Protein 7KUG (pdb70)

Organism: Mycobacterium tuberculosis (strain ATCC 25618 / H37Rv) (NCBI:txid83332)

Radius of gyration: 22.3 Å; Cα contacts (8 Å, |Δi|>4): 405; chains: 4; bounding box: 67×45×54 Å

GO terms:
  GO:0046677 response to antibiotic (P, IMP)
  GO:0070542 response to fatty acid (P, IMP)

Solvent-accessible surface area: 17546 Å² total

Structure (mmCIF, N/CA/C/O backbone):
data_7KUG
#
_entry.id   7KUG
#
_cell.length_a   54.586
_cell.length_b   61.028
_cell.length_c   210.225
_cell.angle_alpha   90.000
_cell.angle_beta   90.000
_cell.angle_gamma   90.000
#
_symmetry.space_group_name_H-M   'C 2 2 21'
#
loop_
_entity.id
_entity.type
_entity.pdbx_description
1 polymer 'Probable transcriptional regulator WhiB7'
2 polymer 'RNA polymerase sigma factor, DNA-directed RNA polymerase subunit beta chimera'
3 non-polymer 'IRON/SULFUR CLUSTER'
4 water water
#
loop_
_atom_site.group_PDB
_atom_site.id
_atom_site.type_symbol
_atom_site.label_atom_id
_atom_site.label_alt_id
_atom_site.label_comp_id
_atom_site.label_asym_id
_atom_site.label_entity_id
_atom_site.label_seq_id
_atom_site.pdbx_PDB_ins_code
_atom_site.Cartn_x
_atom_site.Cartn_y
_atom_site.Ca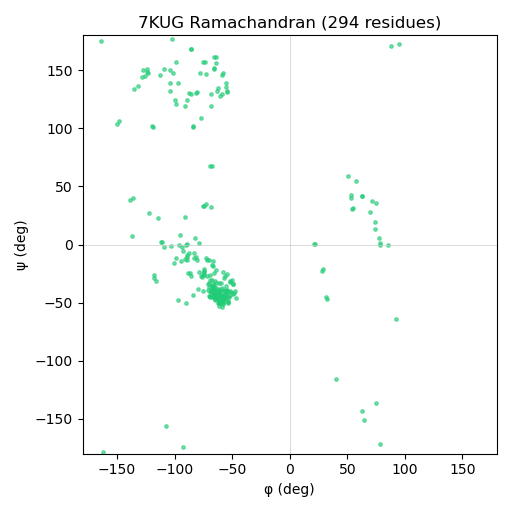rtn_z
_atom_site.occupancy
_atom_site.B_iso_or_equiv
_atom_site.auth_seq_id
_atom_site.auth_comp_id
_atom_site.auth_asym_id
_atom_site.auth_atom_id
_atom_site.pdbx_PDB_model_num
ATOM 1 N N . PRO A 1 16 ? -7.34600 -14.77800 0.70100 1.000 72.56743 16 PRO A N 1
ATOM 2 C CA . PRO A 1 16 ? -7.76800 -16.11500 0.23600 1.000 64.75717 16 PRO A CA 1
ATOM 3 C C . PRO A 1 16 ? -6.59600 -17.05500 -0.08600 1.000 49.26749 16 PRO A C 1
ATOM 4 O O . PRO A 1 16 ? -6.18800 -17.08300 -1.23400 1.000 54.65996 16 PRO A O 1
ATOM 8 N N . VAL A 1 17 ? -6.09300 -17.80200 0.90600 1.000 60.88968 17 VAL A N 1
ATOM 9 C CA . VAL A 1 17 ? -4.81400 -18.56400 0.77900 1.000 42.32928 17 VAL A CA 1
ATOM 10 C C . VAL A 1 17 ? -4.96100 -19.58300 -0.35800 1.000 37.84129 17 VAL A C 1
ATOM 11 O O . VAL A 1 17 ? -5.94900 -20.35500 -0.38800 1.000 37.70272 17 VAL A O 1
ATOM 15 N N . LEU A 1 18 ? -4.01400 -19.56100 -1.29000 1.000 32.90261 18 LEU A N 1
ATOM 16 C CA . LEU A 1 18 ? -3.81100 -20.67200 -2.24700 1.000 26.75862 18 LEU A CA 1
ATOM 17 C C . LEU A 1 18 ? -2.69400 -21.55400 -1.70600 1.000 21.28822 18 LEU A C 1
ATOM 18 O O . LEU A 1 18 ? -1.68300 -21.05600 -1.20800 1.000 22.92736 18 LEU A O 1
ATOM 23 N N . PRO A 1 19 ? -2.83800 -22.89300 -1.80600 1.000 20.94598 19 PRO A N 1
ATOM 24 C CA . PRO A 1 19 ? -1.76500 -23.80000 -1.40800 1.000 20.83735 19 PRO A CA 1
ATOM 25 C C . PRO A 1 19 ? -0.40100 -23.44000 -2.00700 1.000 21.59115 19 PRO A C 1
ATOM 26 O O . PRO A 1 19 ? 0.61000 -23.69500 -1.38700 1.000 20.91758 19 PRO A O 1
ATOM 30 N N . CYS A 1 20 ? -0.36100 -22.90700 -3.23100 1.000 19.98249 20 CYS A N 1
ATOM 31 C CA . CYS A 1 20 ? 0.93700 -22.67900 -3.91700 1.000 19.96581 20 CYS A CA 1
ATOM 32 C C . CYS A 1 20 ? 1.57500 -21.36700 -3.43400 1.000 21.53040 20 CYS A C 1
ATOM 33 O O . CYS A 1 20 ? 2.64300 -21.01000 -3.94800 1.000 21.79770 20 CYS A O 1
ATOM 36 N N . HIS A 1 21 ? 0.96900 -20.71300 -2.43500 1.000 22.19587 21 HIS A N 1
ATOM 37 C CA . HIS A 1 21 ? 1.58600 -19.61100 -1.64600 1.000 23.85900 21 HIS A CA 1
ATOM 38 C C . HIS A 1 21 ? 2.33300 -20.17200 -0.43100 1.000 23.76465 21 HIS A C 1
ATOM 39 O O . HIS A 1 21 ? 2.91600 -19.38500 0.32200 1.000 26.93517 21 HIS A O 1
ATOM 46 N N . VAL A 1 22 ? 2.33500 -21.49200 -0.27000 1.000 23.93280 22 VAL A N 1
ATOM 47 C CA . VAL A 1 22 ? 3.03200 -22.20800 0.83600 1.000 24.92693 22 VAL A CA 1
ATOM 48 C C . VAL A 1 22 ? 4.31700 -22.84900 0.30100 1.000 24.43684 22 VAL A C 1
ATOM 49 O O . VAL A 1 22 ? 4.31200 -23.38400 -0.82000 1.000 26.36143 22 VAL A O 1
ATOM 53 N N . GLY A 1 23 ? 5.39700 -22.77600 1.07700 1.000 29.55273 23 GLY A N 1
ATOM 54 C CA . GLY A 1 23 ? 6.71200 -23.32200 0.70500 1.000 29.26255 23 GLY A CA 1
ATOM 55 C C . GLY A 1 23 ? 7.31600 -22.63000 -0.50900 1.000 28.74167 23 GLY A C 1
ATOM 56 O O . GLY A 1 23 ? 7.05400 -21.44100 -0.73700 1.000 36.73760 23 GLY A O 1
ATOM 57 N N . ASP A 1 24 ? 8.12500 -23.37200 -1.25600 1.000 27.10174 24 ASP A N 1
ATOM 58 C CA . ASP A 1 24 ? 8.98400 -22.87000 -2.35200 1.000 27.65886 24 ASP A CA 1
ATOM 59 C C . ASP A 1 24 ? 8.13400 -22.93200 -3.61700 1.000 23.72422 24 ASP A C 1
ATOM 60 O O . ASP A 1 24 ? 7.60700 -23.99300 -3.94000 1.000 23.19852 24 ASP A O 1
ATOM 65 N N . PRO A 1 25 ? 7.96400 -21.81400 -4.35700 1.000 23.58244 25 PRO A N 1
ATOM 66 C CA . PRO A 1 25 ? 7.28000 -21.84200 -5.64900 1.000 24.14885 25 PRO A CA 1
ATOM 67 C C . PRO A 1 25 ? 7.78600 -22.93500 -6.60300 1.000 21.34574 25 PRO A C 1
ATOM 68 O O . PRO A 1 25 ? 7.01300 -23.48200 -7.37100 1.000 21.09266 25 PRO A O 1
ATOM 72 N N . ASP A 1 26 ? 9.07600 -23.25500 -6.57000 1.000 20.38144 26 ASP A N 1
ATOM 73 C CA . ASP A 1 26 ? 9.65700 -24.24400 -7.50300 1.000 21.91715 26 ASP A CA 1
ATOM 74 C C . ASP A 1 26 ? 9.14500 -25.64800 -7.17900 1.000 21.33177 26 ASP A C 1
ATOM 75 O O . ASP A 1 26 ? 9.36600 -26.53600 -8.00500 1.000 24.18273 26 ASP A O 1
ATOM 88 N N . TRP A 1 28 ? 6.24000 -26.47100 -7.56900 1.000 18.37619 28 TRP A N 1
ATOM 89 C CA . TRP A 1 28 ? 5.23800 -26.68700 -8.64800 1.000 18.87584 28 TRP A CA 1
ATOM 90 C C . TRP A 1 28 ? 5.94900 -26.91600 -9.98800 1.000 21.82366 28 TRP A C 1
ATOM 91 O O . TRP A 1 28 ? 5.24500 -27.17100 -10.98800 1.000 18.97857 28 TRP A O 1
ATOM 102 N N . PHE A 1 29 ? 7.28900 -26.89800 -9.98700 1.000 21.08304 29 PHE A N 1
ATOM 103 C CA . PHE A 1 29 ? 8.14800 -27.10200 -11.18300 1.000 22.35804 29 PHE A CA 1
ATOM 104 C C . PHE A 1 29 ? 9.29400 -28.04000 -10.80500 1.000 23.38525 29 PHE A C 1
ATOM 105 O O . PHE A 1 29 ? 10.45900 -27.82700 -11.19100 1.000 25.07730 29 PHE A O 1
ATOM 113 N N . ALA A 1 30 ? 8.95900 -29.04900 -10.00400 1.000 22.73311 30 ALA A N 1
ATOM 114 C CA . ALA A 1 30 ? 9.91300 -29.99700 -9.39000 1.000 23.12758 30 ALA A CA 1
ATOM 115 C C . ALA A 1 30 ? 10.59400 -30.84400 -10.46900 1.000 29.53076 30 ALA A C 1
ATOM 116 O O . ALA A 1 30 ? 9.97400 -31.10700 -11.52600 1.000 29.22101 30 ALA A O 1
ATOM 118 N N . ASP A 1 31 ? 11.82600 -31.27800 -10.18500 1.000 30.34436 31 ASP A N 1
ATOM 119 C CA . ASP A 1 31 ? 12.70800 -31.97200 -11.16000 1.000 36.44022 31 ASP A CA 1
ATOM 120 C C . ASP A 1 31 ? 12.54500 -33.49300 -11.03200 1.000 39.76585 31 ASP A C 1
ATOM 121 O O . ASP A 1 31 ? 13.16800 -34.20400 -11.83100 1.000 44.27447 31 ASP A O 1
ATOM 126 N N . THR A 1 32 ? 11.72600 -33.98800 -10.09700 1.000 40.84146 32 THR A N 1
ATOM 127 C CA . THR A 1 32 ? 11.44700 -35.44500 -9.95700 1.000 38.33733 32 THR A CA 1
ATOM 128 C C . THR A 1 32 ? 9.94500 -35.71000 -9.95400 1.000 40.19347 32 THR A C 1
ATOM 129 O O . THR A 1 32 ? 9.15100 -34.86500 -9.54900 1.000 32.19043 32 THR A O 1
ATOM 133 N N . PRO A 1 33 ? 9.53200 -36.89600 -10.44800 1.000 38.99054 33 PRO A N 1
ATOM 134 C CA . PRO A 1 33 ? 8.16100 -37.38300 -10.30100 1.000 35.28852 33 PRO A CA 1
ATOM 135 C C . PRO A 1 33 ? 7.58100 -37.24900 -8.88500 1.000 32.92486 33 PRO A C 1
ATOM 136 O O . PRO A 1 33 ? 6.44700 -36.79900 -8.76600 1.000 29.36631 33 PRO A O 1
ATOM 140 N N . ALA A 1 34 ? 8.34500 -37.62600 -7.85700 1.000 32.85655 34 ALA A N 1
ATOM 141 C CA . ALA A 1 34 ? 7.90800 -37.58200 -6.44000 1.000 31.88899 34 ALA A CA 1
ATOM 142 C C . ALA A 1 34 ? 7.62400 -36.13100 -6.03000 1.000 28.01102 34 ALA A C 1
ATOM 143 O O . ALA A 1 34 ? 6.59900 -35.88700 -5.36200 1.000 27.01381 34 ALA A O 1
ATOM 145 N N . GLY A 1 35 ? 8.49400 -35.19800 -6.43300 1.000 27.07781 35 GLY A N 1
ATOM 146 C CA . GLY A 1 35 ? 8.29900 -33.76000 -6.19400 1.000 27.07615 35 GLY A CA 1
ATOM 147 C C . GLY A 1 35 ? 7.02200 -33.26800 -6.85400 1.000 24.12020 35 GLY A C 1
ATOM 148 O O . GLY A 1 35 ? 6.29500 -32.47100 -6.23300 1.000 26.14981 35 GLY A O 1
ATOM 149 N N . LEU A 1 36 ? 6.75900 -33.69000 -8.09300 1.000 24.56829 36 LEU A N 1
ATOM 150 C CA . LEU A 1 36 ? 5.54300 -33.24100 -8.82400 1.000 23.81715 36 LEU A CA 1
ATOM 151 C C . LEU A 1 36 ? 4.29800 -33.80800 -8.12900 1.000 22.29291 36 LEU A C 1
ATOM 152 O O . LEU A 1 36 ? 3.28200 -33.09400 -8.08100 1.000 20.42485 36 LEU A O 1
ATOM 157 N N . GLU A 1 37 ? 4.38700 -35.01100 -7.55700 1.000 21.82588 37 GLU A N 1
ATOM 158 C CA A GLU A 1 37 ? 3.26400 -35.67200 -6.84100 0.510 24.09766 37 GLU A CA 1
ATOM 159 C CA B GLU A 1 37 ? 3.24500 -35.65700 -6.85800 0.490 24.18265 37 GLU A CA 1
ATOM 160 C C . GLU A 1 37 ? 2.90000 -34.85400 -5.59700 1.000 22.66738 37 GLU A C 1
ATOM 161 O O . GLU A 1 37 ? 1.70600 -34.69500 -5.32000 1.000 21.49550 37 GLU A O 1
ATOM 172 N N . VAL A 1 38 ? 3.90700 -34.36100 -4.88200 1.000 22.44796 38 VAL A N 1
ATOM 173 C CA . VAL A 1 38 ? 3.69000 -33.45800 -3.71400 1.000 23.02544 38 VAL A CA 1
ATOM 174 C C . VAL A 1 38 ? 2.89700 -32.22500 -4.18000 1.000 20.24087 38 VAL A C 1
ATOM 175 O O . VAL A 1 38 ? 1.86300 -31.90900 -3.56700 1.000 20.55316 38 VAL A O 1
ATOM 179 N N . ALA A 1 39 ? 3.33200 -31.54900 -5.24500 1.000 21.19099 39 ALA A N 1
ATOM 180 C CA . ALA A 1 39 ? 2.66600 -30.32500 -5.74100 1.000 20.04953 39 ALA A CA 1
ATOM 181 C C . ALA A 1 39 ? 1.22300 -30.65500 -6.13900 1.000 17.34023 39 ALA A C 1
ATOM 182 O O . ALA A 1 39 ? 0.31000 -29.88400 -5.78700 1.000 19.24165 39 ALA A O 1
ATOM 184 N N . LYS A 1 40 ? 1.01600 -31.76100 -6.85600 1.000 19.03574 40 LYS A N 1
ATOM 185 C CA . LYS A 1 40 ? -0.34600 -32.19800 -7.25500 1.000 19.71057 40 LYS A CA 1
ATOM 186 C C . LYS A 1 40 ? -1.22300 -32.32900 -6.00300 1.000 19.64469 40 LYS A C 1
ATOM 187 O O . LYS A 1 40 ? -2.41600 -31.96400 -6.06200 1.000 18.49608 40 LYS A O 1
ATOM 193 N N . THR A 1 41 ? -0.66900 -32.83700 -4.90600 1.000 18.98899 41 THR A N 1
ATOM 194 C CA . THR A 1 41 ? -1.45600 -33.10100 -3.68200 1.000 19.08559 41 THR A CA 1
ATOM 195 C C . THR A 1 41 ? -1.79600 -31.76500 -3.01900 1.000 20.11776 41 THR A C 1
ATOM 196 O O . THR A 1 41 ? -2.93600 -31.59300 -2.53200 1.000 19.01722 41 THR A O 1
ATOM 208 N N . CYS A 1 43 ? -2.44000 -28.96700 -4.44200 1.000 19.52692 43 CYS A N 1
ATOM 209 C CA . CYS A 1 43 ? -3.49200 -28.27700 -5.22300 1.000 17.44103 43 CYS A CA 1
ATOM 210 C C . CYS A 1 43 ? -4.88500 -28.80500 -4.85800 1.000 17.61266 43 CYS A C 1
ATOM 211 O O . CYS A 1 43 ? -5.86100 -28.11600 -5.12500 1.000 17.99699 43 CYS A O 1
ATOM 214 N N . VAL A 1 44 ? -5.00400 -30.00100 -4.29200 1.000 18.99372 44 VAL A N 1
ATOM 215 C CA . VAL A 1 44 ? -6.33000 -30.68900 -4.22900 1.000 19.83190 44 VAL A CA 1
ATOM 216 C C . VAL A 1 44 ? -7.35700 -29.81400 -3.50000 1.000 20.47300 44 VAL A C 1
ATOM 217 O O . VAL A 1 44 ? -8.51700 -29.80800 -3.94000 1.000 23.23091 44 VAL A O 1
ATOM 221 N N . SER A 1 45 ? -6.96800 -29.12100 -2.42800 1.000 19.34612 45 SER A N 1
ATOM 222 C CA . SER A 1 45 ? -7.87900 -28.32000 -1.56800 1.000 21.64420 45 SER A CA 1
ATOM 223 C C . SER A 1 45 ? -7.99400 -26.87800 -2.07000 1.000 23.51767 45 SER A C 1
ATOM 224 O O . SER A 1 45 ? -8.69500 -26.08100 -1.42100 1.000 23.65837 45 SER A O 1
ATOM 227 N N . CYS A 1 46 ? -7.29900 -26.52300 -3.15000 1.000 21.18173 46 CYS A N 1
ATOM 228 C CA . CYS A 1 46 ? -7.31200 -25.13300 -3.67000 1.000 20.62738 46 CYS A CA 1
ATOM 229 C C . CYS A 1 46 ? -8.72900 -24.70000 -4.03200 1.000 21.85935 46 CYS A C 1
ATOM 230 O O . CYS A 1 46 ? -9.43200 -25.37900 -4.77100 1.000 20.52976 46 CYS A O 1
ATOM 233 N N . PRO A 1 47 ? -9.19000 -23.52800 -3.54300 1.000 23.85267 47 PRO A N 1
ATOM 234 C CA . PRO A 1 47 ? -10.54900 -23.07500 -3.84500 1.000 25.39544 47 PRO A CA 1
ATOM 235 C C . PRO A 1 47 ? -10.79300 -22.71900 -5.32400 1.000 28.96566 47 PRO A C 1
ATOM 236 O O . PRO A 1 47 ? -11.95200 -22.68900 -5.74200 1.000 27.12819 47 PRO A O 1
ATOM 240 N N . ILE A 1 48 ? -9.73200 -22.48100 -6.09800 1.000 24.21585 48 ILE A N 1
ATOM 241 C CA . ILE A 1 48 ? -9.83000 -22.15300 -7.55700 1.000 23.85195 48 ILE A CA 1
ATOM 242 C C . ILE A 1 48 ? -9.19200 -23.25900 -8.41400 1.000 23.58582 48 ILE A C 1
ATOM 243 O O . ILE A 1 48 ? -8.84300 -22.98600 -9.58400 1.000 21.85849 48 ILE A O 1
ATOM 248 N N . ARG A 1 49 ? -9.07100 -24.48300 -7.89700 1.000 23.74570 49 ARG A N 1
ATOM 249 C CA . ARG A 1 49 ? -8.32200 -25.57000 -8.58000 1.000 20.56823 49 ARG A CA 1
ATOM 250 C C . ARG A 1 49 ? -8.82900 -25.75600 -10.01900 1.000 21.61894 49 ARG A C 1
ATOM 251 O O . ARG A 1 49 ? -8.03200 -25.78400 -10.94800 1.000 21.00196 49 ARG A O 1
ATOM 259 N N . ARG A 1 50 ? -10.14200 -25.88800 -10.22500 1.000 21.93565 50 ARG A N 1
ATOM 260 C CA . ARG A 1 50 ? -10.66700 -26.20000 -11.57800 1.000 23.64574 50 ARG A CA 1
ATOM 261 C C . ARG A 1 50 ? -10.48200 -25.00100 -12.51100 1.000 23.18074 50 ARG A C 1
ATOM 262 O O . ARG A 1 50 ? -10.27600 -25.23600 -13.71100 1.000 25.36154 50 ARG A O 1
ATOM 270 N N . GLN A 1 51 ? -10.57300 -23.78500 -11.97100 1.000 24.35402 51 GLN A N 1
ATOM 271 C CA A GLN A 1 51 ? -10.35200 -22.53100 -12.73900 0.600 25.59362 51 GLN A CA 1
ATOM 272 C CA B GLN A 1 51 ? -10.33800 -22.50700 -12.70600 0.400 24.91622 51 GLN A CA 1
ATOM 273 C C . GLN A 1 51 ? -8.87300 -22.45100 -13.15100 1.000 25.65557 51 GLN A C 1
ATOM 274 O O . GLN A 1 51 ? -8.61100 -22.11200 -14.32000 1.000 23.83979 51 GLN A O 1
ATOM 285 N N . CYS A 1 52 ? -7.95300 -22.78800 -12.24300 1.000 25.12815 52 CYS A N 1
ATOM 286 C CA . CYS A 1 52 ? -6.48500 -22.77900 -12.49800 1.000 20.38369 52 CYS A CA 1
ATOM 287 C C . CYS A 1 52 ? -6.19300 -23.78700 -13.62100 1.000 21.94439 52 CYS A C 1
ATOM 288 O O . CYS A 1 52 ? -5.45100 -23.46500 -14.57100 1.000 20.57040 52 CYS A O 1
ATOM 291 N N . LEU A 1 53 ? -6.79200 -24.97700 -13.53800 1.000 20.35640 53 LEU A N 1
ATOM 292 C CA . LEU A 1 53 ? -6.59700 -26.04300 -14.54000 1.000 19.63729 53 LEU A CA 1
ATOM 293 C C . LEU A 1 53 ? -7.09500 -25.53600 -15.89800 1.000 20.41786 53 LEU A C 1
ATOM 294 O O . LEU A 1 53 ? -6.39800 -25.71600 -16.88200 1.000 21.49399 53 LEU A O 1
ATOM 299 N N . ALA A 1 54 ? -8.29300 -24.95200 -15.93500 1.000 22.50122 54 ALA A N 1
ATOM 300 C CA . ALA A 1 54 ? -8.92500 -24.50500 -17.19600 1.000 24.83072 54 ALA A CA 1
ATOM 301 C C . ALA A 1 54 ? -8.01300 -23.46300 -17.84800 1.000 23.46194 54 ALA A C 1
ATOM 302 O O . ALA A 1 54 ? -7.77700 -23.54900 -19.08000 1.000 23.62590 54 ALA A O 1
ATOM 304 N N . ALA A 1 55 ? -7.52400 -22.50700 -17.05900 1.000 23.63235 55 ALA A N 1
ATOM 305 C CA . ALA A 1 55 ? -6.73500 -21.35400 -17.55200 1.000 23.66803 55 ALA A CA 1
ATOM 306 C C . ALA A 1 55 ? -5.38400 -21.85600 -18.05700 1.000 23.31869 55 ALA A C 1
ATOM 307 O O . ALA A 1 55 ? -4.92400 -21.39200 -19.11400 1.000 23.70160 55 ALA A O 1
ATOM 309 N N . ALA A 1 56 ? -4.76800 -22.81900 -17.36400 1.000 21.79182 56 ALA A N 1
ATOM 310 C CA . ALA A 1 56 ? -3.44900 -23.35200 -17.77300 1.000 20.81848 56 ALA A CA 1
ATOM 311 C C . ALA A 1 56 ? -3.59500 -24.11900 -19.09500 1.000 22.85067 56 ALA A C 1
ATOM 312 O O . ALA A 1 56 ? -2.69300 -24.05200 -19.93900 1.000 21.46614 56 ALA A O 1
ATOM 314 N N . LEU A 1 57 ? -4.72000 -24.81000 -19.28200 1.000 20.68155 57 LEU A N 1
ATOM 315 C CA . LEU A 1 57 ? -5.00900 -25.52200 -20.55500 1.000 21.67235 57 LEU A CA 1
ATOM 316 C C . LEU A 1 57 ? -5.18300 -24.49500 -21.67700 1.000 21.25956 57 LEU A C 1
ATOM 317 O O . LEU A 1 57 ? -4.68800 -24.74600 -22.77800 1.000 23.69455 57 LEU A O 1
ATOM 322 N N . GLN A 1 58 ? -5.89900 -23.40300 -21.40600 1.000 21.92873 58 GLN A N 1
ATOM 323 C CA . GLN A 1 58 ? -6.18700 -22.33500 -22.40200 1.000 24.59557 58 GLN A CA 1
ATOM 324 C C . GLN A 1 58 ? -4.85500 -21.71800 -22.83400 1.000 28.86493 58 GLN A C 1
ATOM 325 O O . GLN A 1 58 ? -4.64900 -21.50900 -24.03900 1.000 28.23451 58 GLN A O 1
ATOM 331 N N . ARG A 1 59 ? -3.95300 -21.48600 -21.88500 1.000 26.25232 59 ARG A N 1
ATOM 332 C CA . ARG A 1 59 ? -2.63500 -20.85600 -22.16500 1.000 24.94104 59 ARG A CA 1
ATOM 333 C C . ARG A 1 59 ? -1.65300 -21.89200 -22.72300 1.000 25.45837 59 ARG A C 1
ATOM 334 O O . ARG A 1 59 ? -0.57700 -21.48000 -23.19300 1.000 28.48617 59 ARG A O 1
ATOM 342 N N . ALA A 1 60 ? -1.97300 -23.18600 -22.63700 1.000 23.34366 60 ALA A N 1
ATOM 343 C CA . ALA A 1 60 ? -1.08600 -24.29100 -23.06400 1.000 23.30327 60 ALA A CA 1
ATOM 344 C C . ALA A 1 60 ? 0.24700 -24.20700 -22.30500 1.000 26.74174 60 ALA A C 1
ATOM 345 O O . ALA A 1 60 ? 1.30800 -24.17600 -22.93200 1.000 22.97433 60 ALA A O 1
ATOM 347 N N . GLU A 1 61 ? 0.19500 -24.18600 -20.97100 1.000 24.77261 61 GLU A N 1
ATOM 348 C CA . GLU A 1 61 ? 1.41100 -24.11500 -20.12400 1.000 21.65939 61 GLU A CA 1
ATOM 349 C C . GLU A 1 61 ? 2.33900 -25.25700 -20.50300 1.000 21.16693 61 GLU A C 1
ATOM 350 O O . GLU A 1 61 ? 1.93100 -26.40800 -20.65200 1.000 21.30688 61 GLU A O 1
ATOM 356 N N . PRO A 1 62 ? 3.63100 -24.95700 -20.72300 1.000 20.75046 62 PRO A N 1
ATOM 357 C CA . PRO A 1 62 ? 4.57000 -25.96600 -21.20900 1.000 22.16553 62 PRO A CA 1
ATOM 358 C C . PRO A 1 62 ? 5.01100 -27.00900 -20.18100 1.000 19.84650 62 PRO A C 1
ATOM 359 O O . PRO A 1 62 ? 5.48400 -28.05300 -20.56200 1.000 21.76691 62 PRO A O 1
ATOM 363 N N . TRP A 1 63 ? 4.91700 -26.65900 -18.89800 1.000 20.07124 63 TRP A N 1
ATOM 364 C CA . TRP A 1 63 ? 5.37200 -27.52400 -17.78600 1.000 19.23137 63 TRP A CA 1
ATOM 365 C C . TRP A 1 63 ? 4.77200 -27.02000 -16.48300 1.000 17.06801 63 TRP A C 1
ATOM 366 O O . TRP A 1 63 ? 4.08400 -25.99800 -16.50900 1.000 18.94257 63 TRP A O 1
ATOM 377 N N . GLY A 1 64 ? 5.02700 -27.76900 -15.41400 1.000 18.37237 64 GLY A N 1
ATOM 378 C CA . GLY A 1 64 ? 4.65400 -27.39700 -14.04500 1.000 17.00593 64 GLY A CA 1
ATOM 379 C C . GLY A 1 64 ? 3.32500 -28.02200 -13.65600 1.000 19.05267 64 GLY A C 1
ATOM 380 O O . GLY A 1 64 ? 2.62300 -28.62900 -14.52000 1.000 20.18784 64 GLY A O 1
ATOM 381 N N . VAL A 1 65 ? 2.98100 -27.87300 -12.38500 1.000 17.72774 65 VAL A N 1
ATOM 382 C CA . VAL A 1 65 ? 1.69600 -28.37600 -11.83500 1.000 17.33863 65 VAL A CA 1
ATOM 383 C C . VAL A 1 65 ? 0.73300 -27.19900 -11.75200 1.000 16.89284 65 VAL A C 1
ATOM 384 O O . VAL A 1 65 ? 1.03900 -26.18100 -11.12000 1.000 16.32560 65 VAL A O 1
ATOM 388 N N . TRP A 1 66 ? -0.41600 -27.35700 -12.38200 1.000 16.92634 66 TRP A N 1
ATOM 389 C CA . TRP A 1 66 ? -1.47800 -26.34000 -12.42700 1.000 15.37530 66 TRP A CA 1
ATOM 390 C C . TRP A 1 66 ? -2.78100 -27.09400 -12.17100 1.000 18.09695 66 TRP A C 1
ATOM 391 O O . TRP A 1 66 ? -2.96000 -28.13200 -12.81400 1.000 18.96972 66 TRP A O 1
ATOM 402 N N . GLY A 1 67 ? -3.64500 -26.57700 -11.29400 1.000 19.31860 67 GLY A N 1
ATOM 403 C CA . GLY A 1 67 ? -4.95200 -27.19600 -11.02300 1.000 18.89861 67 GLY A CA 1
ATOM 404 C C . GLY A 1 67 ? -4.79700 -28.65700 -10.63400 1.000 18.59661 67 GLY A C 1
ATOM 405 O O . GLY A 1 67 ? -5.68700 -29.45500 -10.96600 1.000 21.30980 67 GLY A O 1
ATOM 406 N N . GLY A 1 68 ? -3.66500 -29.00400 -10.00200 1.000 18.44748 68 GLY A N 1
ATOM 407 C CA . GLY A 1 68 ? -3.38000 -30.35100 -9.47600 1.000 18.54918 68 GLY A CA 1
ATOM 408 C C . GLY A 1 68 ? -3.06600 -31.34600 -10.57000 1.000 18.76913 68 GLY A C 1
ATOM 409 O O . GLY A 1 68 ? -3.14300 -32.55200 -10.30500 1.000 21.48932 68 GLY A O 1
ATOM 410 N N . GLU A 1 69 ? -2.70100 -30.87300 -11.75900 1.000 17.35594 69 GLU A N 1
ATOM 411 C CA . GLU A 1 69 ? -2.25700 -31.75100 -12.87300 1.000 20.29898 69 GLU A CA 1
ATOM 412 C C . GLU A 1 69 ? -0.85200 -31.34700 -13.35900 1.000 18.87925 69 GLU A C 1
ATOM 413 O O . GLU A 1 69 ? -0.52500 -30.14400 -13.37300 1.000 19.15546 69 GLU A O 1
ATOM 419 N N . ILE A 1 70 ? -0.06200 -32.32100 -13.80800 1.000 19.17564 70 ILE A N 1
ATOM 420 C CA . ILE A 1 70 ? 1.25100 -32.06100 -14.45200 1.000 19.72266 70 ILE A CA 1
ATOM 421 C C . ILE A 1 70 ? 1.02000 -31.69500 -15.91400 1.000 20.74110 70 ILE A C 1
ATOM 422 O O . ILE A 1 70 ? 0.35200 -32.46600 -16.62400 1.000 20.91462 70 ILE A O 1
ATOM 427 N N . PHE A 1 71 ? 1.62800 -30.59400 -16.35500 1.000 18.20285 71 PHE A N 1
ATOM 428 C CA . PHE A 1 71 ? 1.57100 -30.14700 -17.76700 1.000 19.17241 71 PHE A CA 1
ATOM 429 C C . PHE A 1 71 ? 2.84800 -30.50500 -18.51400 1.000 21.39264 71 PHE A C 1
ATOM 430 O O . PHE A 1 71 ? 3.95000 -30.52400 -17.94300 1.000 20.71153 71 PHE A O 1
ATOM 438 N N . ASP A 1 72 ? 2.67100 -30.77500 -19.81100 1.000 23.02222 72 ASP A N 1
ATOM 439 C CA . ASP A 1 72 ? 3.76700 -31.05800 -20.76300 1.000 22.63888 72 ASP A CA 1
ATOM 440 C C . ASP A 1 72 ? 3.30800 -30.53400 -22.12800 1.000 22.04098 72 ASP A C 1
ATOM 441 O O . ASP A 1 72 ? 2.39200 -31.12700 -22.70200 1.000 22.53419 72 ASP A O 1
ATOM 446 N N . GLN A 1 73 ? 3.87300 -29.41700 -22.58800 1.000 21.07936 73 GLN A N 1
ATOM 447 C CA . GLN A 1 73 ? 3.52200 -28.76900 -23.87700 1.000 23.66890 73 GLN A CA 1
ATOM 448 C C . GLN A 1 73 ? 2.01300 -28.53000 -23.96800 1.000 26.01357 73 GLN A C 1
ATOM 449 O O . GLN A 1 73 ? 1.44900 -28.77400 -25.04200 1.000 27.73297 73 GLN A O 1
ATOM 455 N N . GLY A 1 74 ? 1.38700 -28.06600 -22.88700 1.000 23.09567 74 GLY A N 1
ATOM 456 C CA . GLY A 1 74 ? -0.05000 -27.73100 -22.84700 1.000 24.25148 74 GLY A CA 1
ATOM 457 C C . GLY A 1 74 ? -0.94000 -28.95600 -22.70800 1.000 26.13362 74 GLY A C 1
ATOM 458 O O . GLY A 1 74 ? -2.16700 -28.76200 -22.66400 1.000 27.07567 74 GLY A O 1
ATOM 459 N N . SER A 1 75 ? -0.36500 -30.16300 -22.63900 1.000 24.15083 75 SER A N 1
ATOM 460 C CA A SER A 1 75 ? -1.11800 -31.41900 -22.38700 0.540 25.45966 75 SER A CA 1
ATOM 461 C CA B SER A 1 75 ? -1.10100 -31.43100 -22.39000 0.460 25.46657 75 SER A CA 1
ATOM 462 C C . SER A 1 75 ? -0.99800 -31.81900 -20.91200 1.000 25.59424 75 SER A C 1
ATOM 463 O O . SER A 1 75 ? -0.01700 -31.41600 -20.27200 1.000 24.71968 75 SER A O 1
ATOM 468 N N . ILE A 1 76 ? -1.95900 -32.60500 -20.42900 1.000 26.21526 76 ILE A N 1
ATOM 469 C CA . ILE A 1 76 ? -1.93900 -33.25000 -19.08200 1.000 25.85987 76 ILE A CA 1
ATOM 470 C C . ILE A 1 76 ? -1.16800 -34.56400 -19.18600 1.000 29.57759 76 ILE A C 1
ATOM 471 O O . ILE A 1 76 ? -1.47100 -35.36600 -20.09900 1.000 34.90100 76 ILE A O 1
ATOM 476 N N . VAL A 1 77 ? -0.19800 -34.77000 -18.29900 1.000 26.43889 77 VAL A N 1
ATOM 477 C CA . VAL A 1 77 ? 0.50600 -36.07200 -18.12400 1.000 27.40374 77 VAL A CA 1
ATOM 478 C C . VAL A 1 77 ? -0.36300 -36.92100 -17.19700 1.000 36.87627 77 VAL A C 1
ATOM 479 O O . VAL A 1 77 ? -0.35000 -36.65100 -15.98200 1.000 34.22782 77 VAL A O 1
ATOM 483 N N . SER A 1 78 ? -1.11500 -37.87200 -17.76300 1.000 36.47216 78 SER A N 1
ATOM 484 C CA . SER A 1 78 ? -2.24500 -38.56800 -17.08900 1.000 40.87117 78 SER A CA 1
ATOM 485 C C . SER A 1 78 ? -1.82800 -39.97700 -16.64600 1.000 46.50088 78 SER A C 1
ATOM 486 O O . SER A 1 78 ? -2.67000 -40.67200 -16.04300 1.000 58.44190 78 SER A O 1
ATOM 489 N N . HIS A 1 79 ? -0.58700 -40.38200 -16.93400 1.000 45.74572 79 HIS A N 1
ATOM 490 C CA . HIS A 1 79 ? -0.09000 -41.77500 -16.76000 1.000 48.76480 79 HIS A CA 1
ATOM 491 C C . HIS A 1 79 ? 1.42200 -41.76900 -16.50400 1.000 48.57086 79 HIS A C 1
ATOM 492 O O . HIS A 1 79 ? 2.19300 -41.21200 -17.28800 1.000 59.29226 79 HIS A O 1
ATOM 499 N N . SER B 2 15 ? 3.85200 4.22200 -7.73800 1.000 50.83626 452 SER B N 1
ATOM 500 C CA . SER B 2 15 ? 2.83100 3.51700 -8.57100 1.000 55.34828 452 SER B CA 1
ATOM 501 C C . SER B 2 15 ? 3.52600 2.71000 -9.67400 1.000 47.41104 452 SER B C 1
ATOM 502 O O . SER B 2 15 ? 3.39800 1.47000 -9.66300 1.000 45.89318 452 SER B O 1
ATOM 505 N N . PHE B 2 16 ? 4.23300 3.38400 -10.58600 1.000 50.41143 453 PHE B N 1
ATOM 506 C CA . PHE B 2 16 ? 5.12400 2.73900 -11.58600 1.000 49.50214 453 PHE B CA 1
ATOM 507 C C . PHE B 2 16 ? 6.41500 2.28300 -10.89600 1.000 45.79190 453 PHE B C 1
ATOM 508 O O . PHE B 2 16 ? 6.89900 1.18100 -11.20900 1.000 39.62903 453 PHE B O 1
ATOM 516 N N . THR B 2 17 ? 6.94900 3.09800 -9.98200 1.000 44.84263 454 THR B N 1
ATOM 517 C CA . THR B 2 17 ? 8.15900 2.76400 -9.18700 1.000 44.52045 454 THR B CA 1
ATOM 518 C C . THR B 2 17 ? 7.85000 1.56500 -8.28700 1.000 41.50084 454 THR B C 1
ATOM 519 O O . THR B 2 17 ? 8.72800 0.69300 -8.15300 1.000 36.19693 454 THR B O 1
ATOM 523 N N . LEU B 2 18 ? 6.64800 1.51000 -7.70400 1.000 39.50195 455 LEU B N 1
ATOM 524 C CA . LEU B 2 18 ? 6.21300 0.35600 -6.87300 1.000 39.57663 455 LEU B CA 1
ATOM 525 C C . LEU B 2 18 ? 6.09100 -0.88800 -7.76800 1.000 34.18512 455 LEU B C 1
ATOM 526 O O . LEU B 2 18 ? 6.50800 -1.96000 -7.31100 1.000 36.66767 455 LEU B O 1
ATOM 531 N N . LEU B 2 19 ? 5.60700 -0.74400 -9.00800 1.000 33.79745 456 LEU B N 1
ATOM 532 C CA . LEU B 2 19 ? 5.54500 -1.87800 -9.97300 1.000 36.02916 456 LEU B CA 1
ATOM 533 C C . LEU B 2 19 ? 6.96300 -2.38900 -10.23600 1.000 34.00833 456 LEU B C 1
ATOM 534 O O . LEU B 2 19 ? 7.17600 -3.61000 -10.17900 1.000 33.71744 456 LEU B O 1
ATOM 539 N N . GLN B 2 20 ? 7.89400 -1.48300 -10.54700 1.000 34.75455 457 GLN B N 1
ATOM 540 C CA . GLN B 2 20 ? 9.30300 -1.84400 -10.85000 1.000 33.04966 457 GLN B CA 1
ATOM 541 C C . GLN B 2 20 ? 9.87300 -2.62800 -9.66700 1.000 31.09886 457 GLN B C 1
ATOM 542 O O . GLN B 2 20 ? 10.49100 -3.66600 -9.89600 1.000 30.20562 457 GLN B O 1
ATOM 548 N N . ASP B 2 21 ? 9.64100 -2.15200 -8.44200 1.000 32.18019 458 ASP B N 1
ATOM 549 C CA . ASP B 2 21 ? 10.15400 -2.77800 -7.19800 1.000 30.35078 458 ASP B CA 1
ATOM 550 C C . ASP B 2 21 ? 9.56400 -4.18500 -7.04600 1.000 30.21898 458 ASP B C 1
ATOM 551 O O . ASP B 2 21 ? 10.32700 -5.10900 -6.72600 1.000 28.31506 458 ASP B O 1
ATOM 556 N N . GLN B 2 22 ? 8.25200 -4.32500 -7.23700 1.000 30.85045 459 GLN B N 1
ATOM 557 C CA . GLN B 2 22 ? 7.53700 -5.61500 -7.06300 1.000 32.42985 459 GLN B CA 1
ATOM 558 C C . GLN B 2 22 ? 8.00800 -6.58700 -8.15000 1.000 27.77430 459 GLN B C 1
ATOM 559 O O . GLN B 2 22 ? 8.26800 -7.74700 -7.81300 1.000 27.04426 459 GLN B O 1
ATOM 565 N N . LEU B 2 23 ? 8.13400 -6.12800 -9.39900 1.000 30.58533 460 LEU B N 1
ATOM 566 C CA . LEU B 2 23 ? 8.65200 -6.96100 -10.52000 1.000 30.33903 460 LEU B CA 1
ATOM 567 C C . LEU B 2 23 ? 10.05700 -7.46700 -10.16900 1.000 27.89271 460 LEU B C 1
ATOM 568 O O . LEU B 2 23 ? 10.33500 -8.66800 -10.36000 1.000 26.59294 460 LEU B O 1
ATOM 573 N N . GLN B 2 24 ? 10.93000 -6.57600 -9.69100 1.000 27.17324 461 GLN B N 1
ATOM 574 C CA . GLN B 2 24 ? 12.30200 -6.94200 -9.27100 1.000 31.90340 461 GLN B CA 1
ATOM 575 C C . GLN B 2 24 ? 12.21100 -8.04000 -8.20500 1.000 28.33003 461 GLN B C 1
ATOM 576 O O . GLN B 2 24 ? 12.96100 -9.01700 -8.29200 1.000 25.24103 461 GLN B O 1
ATOM 582 N N . SER B 2 25 ? 11.32300 -7.88800 -7.22700 1.000 28.75115 462 SER B N 1
ATOM 583 C CA A SER B 2 25 ? 11.22200 -8.86300 -6.11500 0.600 28.47885 462 SER B CA 1
ATOM 584 C CA B SER B 2 25 ? 11.17400 -8.85300 -6.10600 0.400 30.23737 462 SER B CA 1
ATOM 585 C C . SER B 2 25 ? 10.78100 -10.22300 -6.67000 1.000 26.63483 462 SER B C 1
ATOM 586 O O . SER B 2 25 ? 11.35700 -11.23900 -6.23300 1.000 28.43670 462 SER B O 1
ATOM 591 N N . VAL B 2 26 ? 9.83700 -10.23600 -7.61300 1.000 25.73310 463 VAL B N 1
ATOM 592 C CA . VAL B 2 26 ? 9.36300 -11.52000 -8.21300 1.000 24.64005 463 VAL B CA 1
ATOM 593 C C . VAL B 2 26 ? 10.52300 -12.15600 -8.98900 1.000 25.63605 463 VAL B C 1
ATOM 594 O O . VAL B 2 26 ? 10.75400 -13.35700 -8.82300 1.000 25.78975 463 VAL B O 1
ATOM 598 N N . LEU B 2 27 ? 11.26200 -11.37500 -9.78600 1.000 23.55837 464 LEU B N 1
ATOM 599 C CA . LEU B 2 27 ? 12.36600 -11.90500 -10.62100 1.000 26.36640 464 LEU B CA 1
ATOM 600 C C . LEU B 2 27 ? 13.48100 -12.45500 -9.72200 1.000 25.66955 464 LEU B C 1
ATOM 601 O O . LEU B 2 27 ? 14.11300 -13.45100 -10.10800 1.000 26.05539 464 LEU B O 1
ATOM 606 N N . ASP B 2 28 ? 13.67000 -11.87000 -8.53100 1.000 23.03637 465 ASP B N 1
ATOM 607 C CA . ASP B 2 28 ? 14.74300 -12.25200 -7.57700 1.000 31.63262 465 ASP B CA 1
ATOM 608 C C . ASP B 2 28 ? 14.43600 -13.61700 -6.94400 1.000 27.79650 465 ASP B C 1
ATOM 609 O O . ASP B 2 28 ? 15.36100 -14.19300 -6.35900 1.000 30.07256 465 ASP B O 1
ATOM 614 N N . THR B 2 29 ? 13.20500 -14.13600 -7.09000 1.000 26.98824 466 THR B N 1
ATOM 615 C CA . THR B 2 29 ? 12.81100 -15.49400 -6.61800 1.000 25.37899 466 THR B CA 1
ATOM 616 C C . THR B 2 29 ? 13.20700 -16.56100 -7.64600 1.000 25.21172 466 THR B C 1
ATOM 617 O O . THR B 2 29 ? 13.12700 -17.74300 -7.31200 1.000 25.56429 466 THR B O 1
ATOM 621 N N . LEU B 2 30 ? 13.59900 -16.15900 -8.85500 1.000 24.83374 467 LEU B N 1
ATOM 622 C CA . LEU B 2 30 ? 14.11700 -17.07900 -9.90200 1.000 23.76969 467 LEU B CA 1
ATOM 623 C C . LEU B 2 30 ? 15.61500 -17.28200 -9.68600 1.000 23.70706 467 LEU B C 1
ATOM 624 O O . LEU B 2 30 ? 16.21600 -16.48000 -8.94400 1.000 28.07240 467 LEU B O 1
ATOM 629 N N . SER B 2 31 ? 16.20900 -18.25600 -10.37400 1.000 25.40934 468 SER B N 1
ATOM 630 C CA . SER B 2 31 ? 17.68000 -18.44200 -10.44100 1.000 25.47122 468 SER B CA 1
ATOM 631 C C . SER B 2 31 ? 18.28900 -17.24200 -11.17800 1.000 25.98443 468 SER B C 1
ATOM 632 O O . SER B 2 31 ? 17.53800 -16.53300 -11.87900 1.000 25.16425 468 SER B O 1
ATOM 635 N N . GLU B 2 32 ? 19.59400 -17.00300 -11.02300 1.000 27.24552 469 GLU B N 1
ATOM 636 C CA . GLU B 2 32 ? 20.30200 -15.89400 -11.71700 1.000 29.26425 469 GLU B CA 1
ATOM 637 C C . GLU B 2 32 ? 20.09200 -16.03600 -13.22500 1.000 24.79894 469 GLU B C 1
ATOM 638 O O . GLU B 2 32 ? 19.77100 -15.02900 -13.89100 1.000 24.52647 469 GLU B O 1
ATOM 644 N N . ARG B 2 33 ? 20.25600 -17.25500 -13.73500 1.000 26.32163 470 ARG B N 1
ATOM 645 C CA . ARG B 2 33 ? 20.13400 -17.56500 -15.18100 1.000 26.49847 470 ARG B CA 1
ATOM 646 C C . ARG B 2 33 ? 18.68900 -17.31200 -15.63000 1.000 22.25502 470 ARG B C 1
ATOM 647 O O . ARG B 2 33 ? 18.50600 -16.68100 -16.67900 1.000 22.53242 470 ARG B O 1
ATOM 655 N N . GLU B 2 34 ? 17.69900 -17.79800 -14.87100 1.000 24.12820 471 GLU B N 1
ATOM 656 C CA . GLU B 2 34 ? 16.25900 -17.63200 -15.20800 1.000 22.55881 471 GLU B CA 1
ATOM 657 C C . GLU B 2 34 ? 15.92400 -16.14100 -15.29400 1.000 22.02090 471 GLU B C 1
ATOM 658 O O . GLU B 2 34 ? 15.35700 -15.70700 -16.30900 1.000 21.27033 471 GLU B O 1
ATOM 664 N N . ALA B 2 35 ? 16.24300 -15.37200 -14.24800 1.000 21.61596 472 ALA B N 1
ATOM 665 C CA . ALA B 2 35 ? 15.90700 -13.93800 -14.17200 1.000 22.50747 472 ALA B CA 1
ATOM 666 C C . ALA B 2 35 ? 16.69800 -13.19300 -15.25100 1.000 21.59237 472 ALA B C 1
ATOM 667 O O . ALA B 2 35 ? 16.17500 -12.22800 -15.81100 1.000 23.00172 472 ALA B O 1
ATOM 669 N N . GLY B 2 36 ? 17.93100 -13.62800 -15.50300 1.000 23.00393 473 GLY B N 1
ATOM 670 C CA . GLY B 2 36 ? 18.82900 -12.96300 -16.46100 1.000 22.05143 473 GLY B CA 1
ATOM 671 C C . GLY B 2 36 ? 18.27000 -13.05400 -17.86500 1.000 23.67426 473 GLY B C 1
ATOM 672 O O . GLY B 2 36 ? 18.23500 -12.03400 -18.56600 1.000 22.64212 473 GLY B O 1
ATOM 673 N N . VAL B 2 37 ? 17.81300 -14.23500 -18.26800 1.000 22.64459 474 VAL B N 1
ATOM 674 C CA . VAL B 2 37 ? 17.19500 -14.44400 -19.60800 1.000 22.79627 474 VAL B CA 1
ATOM 675 C C . VAL B 2 37 ? 15.95100 -13.55400 -19.74200 1.000 20.19841 474 VAL B C 1
ATOM 676 O O . VAL B 2 37 ? 15.78100 -12.90500 -20.79400 1.000 21.61672 474 VAL B O 1
ATOM 680 N N . VAL B 2 38 ? 15.10500 -13.48500 -18.72100 1.000 21.20104 475 VAL B N 1
ATOM 681 C CA . VAL B 2 38 ? 13.85900 -12.67400 -18.80000 1.000 21.20158 475 VAL B CA 1
ATOM 682 C C . VAL B 2 38 ? 14.22300 -11.18600 -18.86900 1.000 20.83548 475 VAL B C 1
ATOM 683 O O . VAL B 2 38 ? 13.60600 -10.45300 -19.66100 1.000 23.23507 475 VAL B O 1
ATOM 687 N N . ARG B 2 39 ? 15.16800 -10.72900 -18.05100 1.000 22.81930 476 ARG B N 1
ATOM 688 C CA . ARG B 2 39 ? 15.54000 -9.29500 -18.04000 1.000 23.14786 476 ARG B CA 1
ATOM 689 C C . ARG B 2 39 ? 16.10200 -8.92400 -19.41300 1.000 21.93149 476 ARG B C 1
ATOM 690 O O . ARG B 2 39 ? 15.72800 -7.86400 -19.93900 1.000 22.49558 476 ARG B O 1
ATOM 698 N N . LEU B 2 40 ? 16.99500 -9.74300 -19.96700 1.000 21.87173 477 LEU B N 1
ATOM 699 C CA . LEU B 2 40 ? 17.61800 -9.42600 -21.27800 1.000 23.84515 477 LEU B CA 1
ATOM 700 C C . LEU B 2 40 ? 16.55900 -9.46300 -22.38500 1.000 24.42988 477 LEU B C 1
ATOM 701 O O . LEU B 2 40 ? 16.59700 -8.59000 -23.26000 1.000 23.26415 477 LEU B O 1
ATOM 706 N N . ARG B 2 41 ? 15.64300 -10.44000 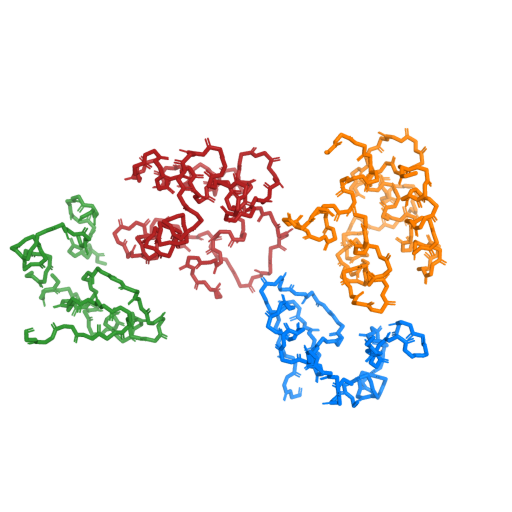-22.36100 1.000 24.00013 478 ARG B N 1
ATOM 707 C CA . ARG B 2 41 ? 14.58000 -10.57700 -23.39600 1.000 22.80460 478 ARG B CA 1
ATOM 708 C C . ARG B 2 41 ? 13.67300 -9.33700 -23.41300 1.000 22.27135 478 ARG B C 1
ATOM 709 O O . ARG B 2 41 ? 13.27500 -8.90200 -24.51700 1.000 25.24486 478 ARG B O 1
ATOM 717 N N . PHE B 2 42 ? 13.35200 -8.76800 -22.25100 1.000 22.14588 479 PHE B N 1
ATOM 718 C CA . PHE B 2 42 ? 12.37100 -7.66100 -22.11700 1.000 24.01269 479 PHE B CA 1
ATOM 719 C C . PHE B 2 42 ? 13.09400 -6.31500 -22.02600 1.000 24.31912 479 PHE B C 1
ATOM 720 O O . PHE B 2 42 ? 12.41800 -5.28800 -22.14200 1.000 27.75882 479 PHE B O 1
ATOM 728 N N . GLY B 2 43 ? 14.41300 -6.31000 -21.83200 1.000 22.98046 480 GLY B N 1
ATOM 729 C CA . GLY B 2 43 ? 15.17100 -5.04200 -21.73400 1.000 24.50300 480 GLY B CA 1
ATOM 730 C C . GLY B 2 43 ? 14.94000 -4.36200 -20.40000 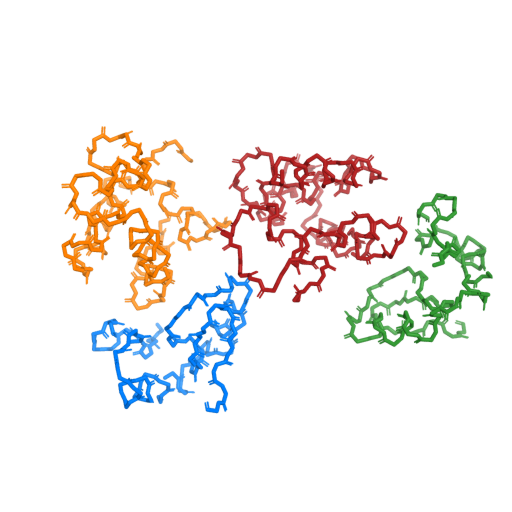1.000 23.54053 480 GLY B C 1
ATOM 731 O O . GLY B 2 43 ? 14.88800 -3.11800 -20.34100 1.000 25.79835 480 GLY B O 1
ATOM 732 N N . LEU B 2 44 ? 14.79800 -5.13500 -19.33100 1.000 23.74917 481 LEU B N 1
ATOM 733 C CA . LEU B 2 44 ? 14.33900 -4.60300 -18.02900 1.000 24.12106 481 LEU B CA 1
ATOM 734 C C . LEU B 2 44 ? 15.39500 -3.69900 -17.38700 1.000 25.46188 481 LEU B C 1
ATOM 735 O O . LEU B 2 44 ? 14.99400 -2.82300 -16.58500 1.000 29.61677 481 LEU B O 1
ATOM 740 N N . THR B 2 45 ? 16.68000 -3.89500 -17.69400 1.000 23.26887 482 THR B N 1
ATOM 741 C CA . THR B 2 45 ? 17.77900 -3.09700 -17.09500 1.000 24.83981 482 THR B CA 1
ATOM 742 C C . THR B 2 45 ? 18.17100 -1.96500 -18.04600 1.000 28.87578 482 THR B C 1
ATOM 743 O O . THR B 2 45 ? 18.28900 -0.81500 -17.58600 1.000 30.89468 482 THR B O 1
ATOM 747 N N . ASP B 2 46 ? 18.36700 -2.27500 -19.32500 1.000 26.51685 483 ASP B N 1
ATOM 748 C CA . ASP B 2 46 ? 19.03700 -1.33500 -20.26500 1.000 26.68412 483 ASP B CA 1
ATOM 749 C C . ASP B 2 46 ? 18.02000 -0.76800 -21.26500 1.000 28.18896 483 ASP B C 1
ATOM 750 O O . ASP B 2 46 ? 18.41900 0.08200 -22.08100 1.000 30.23783 483 ASP B O 1
ATOM 755 N N . GLY B 2 47 ? 16.75400 -1.19500 -21.19400 1.000 27.45558 484 GLY B N 1
ATOM 756 C CA . GLY B 2 47 ? 15.66300 -0.70200 -22.05900 1.000 28.13834 484 GLY B CA 1
ATOM 757 C C . GLY B 2 47 ? 15.68900 -1.30200 -23.46100 1.000 28.27525 484 GLY B C 1
ATOM 758 O O . GLY B 2 47 ? 14.85800 -0.88100 -24.29100 1.000 34.80039 484 GLY B O 1
ATOM 759 N N . GLN B 2 48 ? 16.58300 -2.25800 -23.73200 1.000 25.93773 485 GLN B N 1
ATOM 760 C CA . GLN B 2 48 ? 16.80200 -2.82500 -25.08800 1.000 26.55745 485 GLN B CA 1
ATOM 761 C C . GLN B 2 48 ? 16.50400 -4.32100 -25.07200 1.000 27.38604 485 GLN B C 1
ATOM 762 O O . GLN B 2 48 ? 17.34600 -5.10800 -24.65800 1.000 26.87407 485 GLN B O 1
ATOM 768 N N . PRO B 2 49 ? 15.32700 -4.77000 -25.56100 1.000 27.99675 486 PRO B N 1
ATOM 769 C CA . PRO B 2 49 ? 15.07400 -6.19900 -25.71900 1.000 27.72468 486 PRO B CA 1
ATOM 770 C C . PRO B 2 49 ? 16.15300 -6.87500 -26.57300 1.000 28.84352 486 PRO B C 1
ATOM 771 O O . PRO B 2 49 ? 16.58000 -6.30400 -27.58000 1.000 31.49103 486 PRO B O 1
ATOM 775 N N . ARG B 2 50 ? 16.56500 -8.07600 -26.16000 1.000 24.56488 487 ARG B N 1
ATOM 776 C CA . ARG B 2 50 ? 17.64400 -8.85600 -26.80700 1.000 26.31623 487 ARG B CA 1
ATOM 777 C C . ARG B 2 50 ? 17.03400 -10.10500 -27.43500 1.000 28.50424 487 ARG B C 1
ATOM 778 O O . ARG B 2 50 ? 16.06900 -10.65200 -26.86400 1.000 26.30771 487 ARG B O 1
ATOM 786 N N . THR B 2 51 ? 17.58300 -10.53000 -28.57100 1.000 28.94388 488 THR B N 1
ATOM 787 C CA . THR B 2 51 ? 17.13000 -11.74100 -29.29600 1.000 28.32652 488 THR B CA 1
ATOM 788 C C . THR B 2 51 ? 17.60100 -12.97000 -28.51600 1.000 28.68039 488 THR B C 1
ATOM 789 O O . THR B 2 51 ? 18.56800 -12.84300 -27.74700 1.000 25.86944 488 THR B O 1
ATOM 793 N N . LEU B 2 52 ? 16.93900 -14.11600 -28.69200 1.000 29.45604 489 LEU B N 1
ATOM 794 C CA . LEU B 2 52 ? 17.40000 -15.38300 -28.06900 1.000 28.48474 489 LEU B CA 1
ATOM 795 C C . LEU B 2 52 ? 18.85200 -15.61500 -28.50500 1.000 26.64673 489 LEU B C 1
ATOM 796 O O . LEU B 2 52 ? 19.66500 -16.07600 -27.68500 1.000 28.59054 489 LEU B O 1
ATOM 801 N N . ASP B 2 53 ? 19.17500 -15.24800 -29.74600 1.000 28.14906 490 ASP B N 1
ATOM 802 C CA . ASP B 2 53 ? 20.52500 -15.39000 -30.34700 1.000 29.79695 490 ASP B CA 1
ATOM 803 C C . ASP B 2 53 ? 21.54600 -14.56600 -29.54700 1.000 25.78921 490 ASP B C 1
ATOM 804 O O . ASP B 2 53 ? 22.59800 -15.11300 -29.18300 1.000 26.92509 490 ASP B O 1
ATOM 809 N N . GLU B 2 54 ? 21.24300 -13.29200 -29.28800 1.000 26.82253 491 GLU B N 1
ATOM 810 C CA . GLU B 2 54 ? 22.12900 -12.34800 -28.55500 1.000 27.01481 491 GLU B CA 1
ATOM 811 C C . GLU B 2 54 ? 22.36900 -12.89300 -27.14000 1.000 23.08023 491 GLU B C 1
ATOM 812 O O . GLU B 2 54 ? 23.52600 -12.93900 -26.68000 1.000 24.78265 491 GLU B O 1
ATOM 818 N N . ILE B 2 55 ? 21.31200 -13.38500 -26.49900 1.000 24.12932 492 ILE B N 1
ATOM 819 C CA . ILE B 2 55 ? 21.39000 -13.91900 -25.11000 1.000 21.87174 492 ILE B CA 1
ATOM 820 C C . ILE B 2 55 ? 22.26000 -15.18300 -25.11100 1.000 23.46263 492 ILE B C 1
ATOM 821 O O . ILE B 2 55 ? 23.05900 -15.34500 -24.19200 1.000 25.01322 492 ILE B O 1
ATOM 826 N N . GLY B 2 56 ? 22.10800 -16.06300 -26.10700 1.000 24.76361 493 GLY B N 1
ATOM 827 C CA . GLY B 2 56 ? 22.95700 -17.26400 -26.22100 1.000 23.80245 493 GLY B CA 1
ATOM 828 C C . GLY B 2 56 ? 24.43000 -16.89100 -26.27200 1.000 24.13464 493 GLY B C 1
ATOM 829 O O . GLY B 2 56 ? 25.24700 -17.55200 -25.60500 1.000 24.85539 493 GLY B O 1
ATOM 830 N N . GLN B 2 57 ? 24.77200 -15.84800 -27.03000 1.000 23.96664 494 GLN B N 1
ATOM 831 C CA . GLN B 2 57 ? 26.18300 -15.41400 -27.20800 1.000 28.00545 494 GLN B CA 1
ATOM 832 C C . GLN B 2 57 ? 26.75000 -14.90500 -25.86900 1.000 27.54989 494 GLN B C 1
ATOM 833 O O . GLN B 2 57 ? 27.88300 -15.29600 -25.52100 1.000 30.36757 494 GLN B O 1
ATOM 839 N N . VAL B 2 58 ? 25.98700 -14.09000 -25.13700 1.000 28.51057 495 VAL B N 1
ATOM 840 C CA . VAL B 2 58 ? 26.37100 -13.52600 -23.80400 1.000 28.42733 495 VAL B CA 1
ATOM 841 C C . VAL B 2 58 ? 26.64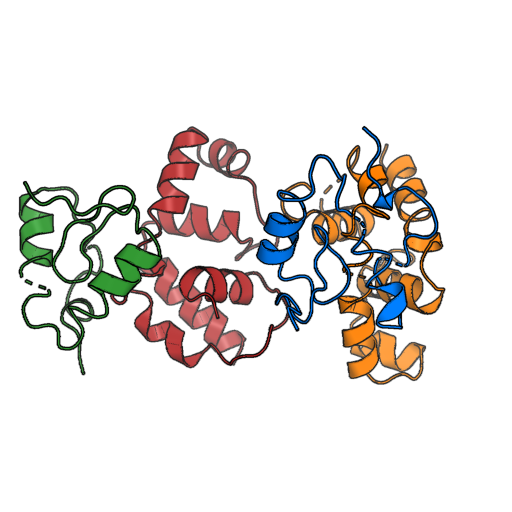700 -14.66100 -22.81100 1.000 28.11947 495 VAL B C 1
ATOM 842 O O . VAL B 2 58 ? 27.68000 -14.61300 -22.10000 1.000 29.57972 495 VAL B O 1
ATOM 846 N N . TYR B 2 59 ? 25.77800 -15.67000 -22.74900 1.000 27.43501 496 TYR B N 1
ATOM 847 C CA . TYR B 2 59 ? 25.86900 -16.73400 -21.72100 1.000 26.59426 496 TYR B CA 1
ATOM 848 C C . TYR B 2 59 ? 26.75000 -17.89200 -22.21400 1.000 27.07710 496 TYR B C 1
ATOM 849 O O . TYR B 2 59 ? 27.11200 -18.74700 -21.39300 1.000 30.17710 496 TYR B O 1
ATOM 858 N N . GLY B 2 60 ? 27.07200 -17.93700 -23.51200 1.000 27.37408 497 GLY B N 1
ATOM 859 C CA . GLY B 2 60 ? 27.77300 -19.07700 -24.12800 1.000 27.37238 497 GLY B CA 1
ATOM 860 C C . GLY B 2 60 ? 26.95700 -20.35300 -24.04400 1.000 27.49025 497 GLY B C 1
ATOM 861 O O . GLY B 2 60 ? 27.52600 -21.42600 -23.77600 1.000 31.69094 497 GLY B O 1
ATOM 862 N N . VAL B 2 61 ? 25.65800 -20.22100 -24.29300 1.000 26.37835 498 VAL B N 1
ATOM 863 C CA . VAL B 2 61 ? 24.64600 -21.31300 -24.23800 1.000 27.25572 498 VAL B CA 1
ATOM 864 C C . VAL B 2 61 ? 23.95900 -21.34800 -25.60400 1.000 25.03878 498 VAL B C 1
ATOM 865 O O . VAL B 2 61 ? 23.85800 -20.30100 -26.24800 1.000 25.96118 498 VAL B O 1
ATOM 869 N N . THR B 2 62 ? 23.52000 -22.51500 -26.06000 1.000 26.12804 499 THR B N 1
ATOM 870 C CA . THR B 2 62 ? 22.82100 -22.63600 -27.35900 1.000 23.39621 499 THR B CA 1
ATOM 871 C C . THR B 2 62 ? 21.56500 -21.75700 -27.35900 1.000 23.64765 499 THR B C 1
ATOM 872 O O . THR B 2 62 ? 20.91600 -21.59400 -26.30600 1.000 22.49889 499 THR B O 1
ATOM 876 N N . ARG B 2 63 ? 21.23200 -21.20600 -28.51800 1.000 21.59068 500 ARG B N 1
ATOM 877 C CA . ARG B 2 63 ? 19.96100 -20.49300 -28.73400 1.000 22.59471 500 ARG B CA 1
ATOM 878 C C . ARG B 2 63 ? 18.82300 -21.41200 -28.27100 1.000 24.04325 500 ARG B C 1
ATOM 879 O O . ARG B 2 63 ? 17.85600 -20.90300 -27.70100 1.000 23.75347 500 ARG B O 1
ATOM 887 N N . GLU B 2 64 ? 18.93500 -22.70400 -28.55200 1.000 23.05667 501 GLU B N 1
ATOM 888 C CA . GLU B 2 64 ? 17.85400 -23.66200 -28.19900 1.000 25.88995 501 GLU B CA 1
ATOM 889 C C . GLU B 2 64 ? 17.66100 -23.71500 -26.67500 1.000 24.75577 501 GLU B C 1
ATOM 890 O O . GLU B 2 64 ? 16.53400 -23.68000 -26.24700 1.000 23.42804 501 GLU B O 1
ATOM 896 N N . ARG B 2 65 ? 18.73800 -23.75800 -25.91400 1.000 25.12195 502 ARG B N 1
ATOM 897 C CA . ARG B 2 65 ? 18.58600 -23.81000 -24.44100 1.000 28.06408 502 ARG B CA 1
ATOM 898 C C . ARG B 2 65 ? 17.99600 -22.49000 -23.93900 1.000 27.18566 502 ARG B C 1
ATOM 899 O O . ARG B 2 65 ? 17.19600 -22.51800 -23.03400 1.000 24.60696 502 ARG B O 1
ATOM 907 N N . ILE B 2 66 ? 18.40100 -21.37900 -24.53100 1.000 23.86920 503 ILE B N 1
ATOM 908 C CA . ILE B 2 66 ? 17.82800 -20.07000 -24.11500 1.000 24.79226 503 ILE B CA 1
ATOM 909 C C . ILE B 2 66 ? 16.32800 -20.07700 -24.42400 1.000 22.41248 503 ILE B C 1
ATOM 910 O O . ILE B 2 66 ? 15.57900 -19.58500 -23.62600 1.000 21.96404 503 ILE B O 1
ATOM 915 N N . ARG B 2 67 ? 15.94600 -20.61300 -25.57900 1.000 21.65719 504 ARG B N 1
ATOM 916 C CA . ARG B 2 67 ? 14.51800 -20.67500 -25.96800 1.000 21.05448 504 ARG B CA 1
ATOM 917 C C . ARG B 2 67 ? 13.77100 -21.46700 -24.88800 1.000 21.34016 504 ARG B C 1
ATOM 918 O O . ARG B 2 67 ? 12.67600 -21.02000 -24.48600 1.000 22.30218 504 ARG B O 1
ATOM 926 N N . GLN B 2 68 ? 14.34100 -22.58800 -24.45300 1.000 22.49922 505 GLN B N 1
ATOM 927 C CA . GLN B 2 68 ? 13.68500 -23.48900 -23.46300 1.000 22.37358 505 GLN B CA 1
ATOM 928 C C . GLN B 2 68 ? 13.57300 -22.73100 -22.14100 1.000 23.87184 505 GLN B C 1
ATOM 929 O O . GLN B 2 68 ? 12.48600 -22.72300 -21.53500 1.000 23.14344 505 GLN B O 1
ATOM 935 N N . ILE B 2 69 ? 14.64500 -22.06100 -21.73700 1.000 22.48268 506 ILE B N 1
ATOM 936 C CA . ILE B 2 69 ? 14.66300 -21.30900 -20.44900 1.000 22.26452 506 ILE B CA 1
ATOM 937 C C . ILE B 2 69 ? 13.59700 -20.21000 -20.49900 1.000 21.70434 506 ILE B C 1
ATOM 938 O O . ILE B 2 69 ? 12.93400 -19.98500 -19.48400 1.000 21.93958 506 ILE B O 1
ATOM 943 N N . GLU B 2 70 ? 13.49600 -19.46500 -21.60200 1.000 20.72318 507 GLU B N 1
ATOM 944 C CA . GLU B 2 70 ? 12.51600 -18.36400 -21.69900 1.000 21.19100 507 GLU B CA 1
ATOM 945 C C . GLU B 2 70 ? 11.11800 -18.97400 -21.51500 1.000 21.51678 507 GLU B C 1
ATOM 946 O O . GLU B 2 70 ? 10.34800 -18.46500 -20.69800 1.000 22.98585 507 GLU B O 1
ATOM 952 N N . SER B 2 71 ? 10.82200 -20.04100 -22.24600 1.000 21.65553 508 SER B N 1
ATOM 953 C CA . SER B 2 71 ? 9.49200 -20.69900 -22.22100 1.000 25.12494 508 SER B CA 1
ATOM 954 C C . SER B 2 71 ? 9.15900 -21.14600 -20.79100 1.000 21.62496 508 SER B C 1
ATOM 955 O O . SER B 2 71 ? 8.02900 -20.86700 -20.30200 1.000 21.31606 508 SER B O 1
ATOM 958 N N . LYS B 2 72 ? 10.09400 -21.84300 -20.15700 1.000 20.81758 509 LYS B N 1
ATOM 959 C CA . LYS B 2 72 ? 9.87400 -22.46000 -18.82700 1.000 20.03997 509 LYS B CA 1
ATOM 960 C C . LYS B 2 72 ? 9.77900 -21.35700 -17.77400 1.000 20.61997 509 LYS B C 1
ATOM 961 O O . LYS B 2 72 ? 8.96600 -21.47100 -16.84900 1.000 20.65730 509 LYS B O 1
ATOM 967 N N . THR B 2 73 ? 10.56300 -20.29000 -17.91300 1.000 20.21468 510 THR B N 1
ATOM 968 C CA . THR B 2 73 ? 10.59100 -19.22800 -16.88700 1.000 19.81211 510 THR B CA 1
ATOM 969 C C . THR B 2 73 ? 9.32500 -18.37500 -16.98100 1.000 18.84767 510 THR B C 1
ATOM 970 O O . THR B 2 73 ? 8.81400 -17.95900 -15.93200 1.000 21.28321 510 THR B O 1
ATOM 982 N N . SER B 2 75 ? 6.50900 -19.43300 -17.82700 1.000 20.88715 512 SER B N 1
ATOM 983 C CA . SER B 2 75 ? 5.49800 -20.33200 -17.21600 1.000 21.26041 512 SER B CA 1
ATOM 984 C C . SER B 2 75 ? 5.57300 -20.19100 -15.68300 1.000 19.97648 512 SER B C 1
ATOM 985 O O . SER B 2 75 ? 4.53400 -19.96100 -15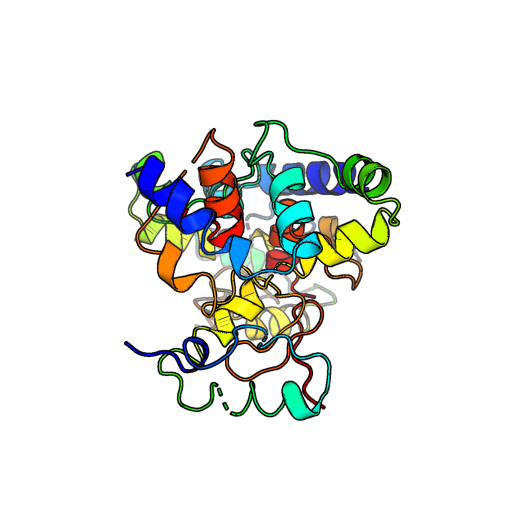.04200 1.000 20.34761 512 SER B O 1
ATOM 988 N N . LYS B 2 76 ? 6.77600 -20.19900 -15.10800 1.000 19.47922 513 LYS B N 1
ATOM 989 C CA . LYS B 2 76 ? 6.95300 -19.96400 -13.65000 1.000 19.05608 513 LYS B CA 1
ATOM 990 C C . LYS B 2 76 ? 6.39100 -18.60100 -13.23900 1.000 19.94212 513 LYS B C 1
ATOM 991 O O . LYS B 2 76 ? 5.88100 -18.49500 -12.13000 1.000 21.62010 513 LYS B O 1
ATOM 997 N N . LEU B 2 77 ? 6.53900 -17.56900 -14.06600 1.000 19.99823 514 LEU B N 1
ATOM 998 C CA . LEU B 2 77 ? 6.12800 -16.18900 -13.70200 1.000 21.97204 514 LEU B CA 1
ATOM 999 C C . LEU B 2 77 ? 4.60500 -16.03900 -13.79800 1.000 22.61776 514 LEU B C 1
ATOM 1000 O O . LEU B 2 77 ? 4.04900 -15.21600 -13.06000 1.000 23.14053 514 LEU B O 1
ATOM 1005 N N . ARG B 2 78 ? 3.94300 -16.81500 -14.65600 1.000 20.58876 515 ARG B N 1
ATOM 1006 C CA . ARG B 2 78 ? 2.45500 -16.83300 -14.75700 1.000 21.23163 515 ARG B CA 1
ATOM 1007 C C . ARG B 2 78 ? 1.85900 -17.60000 -13.57500 1.000 22.60790 515 ARG B C 1
ATOM 1008 O O . ARG B 2 78 ? 0.70000 -17.33000 -13.21600 1.000 25.44675 515 ARG B O 1
ATOM 1016 N N . HIS B 2 79 ? 2.62200 -18.51800 -13.00000 1.000 21.30142 516 HIS B N 1
ATOM 1017 C CA . HIS B 2 79 ? 2.14200 -19.42300 -11.92900 1.000 18.85526 516 HIS B CA 1
ATOM 1018 C C . HIS B 2 79 ? 1.76900 -18.58900 -10.71700 1.000 21.47672 516 HIS B C 1
ATOM 1019 O O . HIS B 2 79 ? 2.50200 -17.69000 -10.33100 1.000 21.94311 516 HIS B O 1
ATOM 1026 N N . PRO B 2 80 ? 0.58100 -18.81900 -10.11700 1.000 21.96769 517 PRO B N 1
ATOM 1027 C CA . PRO B 2 80 ? 0.12200 -18.00200 -8.99300 1.000 21.41829 517 PRO B CA 1
ATOM 1028 C C . PRO B 2 80 ? 1.11200 -17.92300 -7.82300 1.000 24.97813 517 PRO B C 1
ATOM 1029 O O . PRO B 2 80 ? 1.06400 -16.94700 -7.10100 1.000 27.42097 517 PRO B O 1
ATOM 1033 N N . SER B 2 81 ? 1.98400 -18.92800 -7.66700 1.000 22.15592 518 SER B N 1
ATOM 1034 C CA . SER B 2 81 ? 3.03500 -18.99500 -6.62200 1.000 22.99217 518 SER B CA 1
ATOM 1035 C C . SER B 2 81 ? 3.93800 -17.76000 -6.73200 1.000 24.52291 518 SER B C 1
ATOM 1036 O O . SER B 2 81 ? 4.51100 -17.36100 -5.70800 1.000 28.47867 518 SER B O 1
ATOM 1039 N N . ARG B 2 82 ? 4.07500 -17.19700 -7.93700 1.000 23.43603 519 ARG B N 1
ATOM 1040 C CA . ARG B 2 82 ? 4.93600 -16.00500 -8.17900 1.000 24.75127 519 ARG B CA 1
ATOM 1041 C C . ARG B 2 82 ? 4.10700 -14.80200 -8.64200 1.000 26.00570 519 ARG B C 1
ATOM 1042 O O . ARG B 2 82 ? 4.51800 -13.67800 -8.30800 1.000 28.65746 519 ARG B O 1
ATOM 1050 N N . SER B 2 83 ? 2.99600 -15.00000 -9.36200 1.000 24.78273 520 SER B N 1
ATOM 1051 C CA . SER B 2 83 ? 2.28600 -13.93400 -10.12100 1.000 25.71305 520 SER B CA 1
ATOM 1052 C C . SER B 2 83 ? 1.24500 -13.22200 -9.24600 1.000 30.12989 520 SER B C 1
ATOM 1053 O O . SER B 2 83 ? 0.88100 -12.08900 -9.57300 1.000 30.16126 520 SER B O 1
ATOM 1056 N N . GLN B 2 84 ? 0.74000 -13.86700 -8.19400 1.000 28.91782 521 GLN B N 1
ATOM 1057 C CA . GLN B 2 84 ? -0.44000 -13.35900 -7.44000 1.000 36.65875 521 GLN B CA 1
ATOM 1058 C C . GLN B 2 84 ? -0.18400 -11.91100 -6.99500 1.000 34.15130 521 GLN B C 1
ATOM 1059 O O . GLN B 2 84 ? -1.10500 -11.06900 -7.13800 1.000 34.67511 521 GLN B O 1
ATOM 1065 N N . VAL B 2 85 ? 1.01200 -11.63800 -6.47100 1.000 35.34266 522 VAL B N 1
ATOM 1066 C CA . VAL B 2 85 ? 1.37700 -10.33600 -5.83600 1.000 33.58691 522 VAL B CA 1
ATOM 1067 C C . VAL B 2 85 ? 1.32500 -9.22400 -6.89600 1.000 36.86006 522 VAL B C 1
ATOM 1068 O O . VAL B 2 85 ? 1.17400 -8.05400 -6.51600 1.000 40.96770 522 VAL B O 1
ATOM 1072 N N . LEU B 2 86 ? 1.43800 -9.56900 -8.17800 1.000 35.78313 523 LEU B N 1
ATOM 1073 C CA . LEU B 2 86 ? 1.54200 -8.57800 -9.28100 1.000 35.32659 523 LEU B CA 1
ATOM 1074 C C . LEU B 2 86 ? 0.15100 -8.20000 -9.80000 1.000 38.23947 523 LEU B C 1
ATOM 1075 O O . LEU B 2 86 ? 0.07000 -7.26000 -10.61300 1.000 37.90130 523 LEU B O 1
ATOM 1080 N N . ARG B 2 87 ? -0.89900 -8.90300 -9.36700 1.000 38.85098 524 ARG B N 1
ATOM 1081 C CA . ARG B 2 87 ? -2.28900 -8.69900 -9.86200 1.000 46.25204 524 ARG B CA 1
ATOM 1082 C C . ARG B 2 87 ? -2.71700 -7.24400 -9.63500 1.000 48.32171 524 ARG B C 1
ATOM 1083 O O . ARG B 2 87 ? -3.31300 -6.66100 -10.56200 1.000 45.47119 524 ARG B O 1
ATOM 1091 N N . ASP B 2 88 ? -2.41900 -6.68700 -8.45600 1.000 46.73053 525 ASP B N 1
ATOM 1092 C CA . ASP B 2 88 ? -2.82900 -5.31700 -8.04100 1.000 51.58767 525 ASP B CA 1
ATOM 1093 C C . ASP B 2 88 ? -2.46500 -4.31600 -9.14400 1.000 54.10023 525 ASP B C 1
ATOM 1094 O O . ASP B 2 88 ? -3.18200 -3.30400 -9.28800 1.000 49.47840 525 ASP B O 1
ATOM 1099 N N . TYR B 2 89 ? -1.39200 -4.59600 -9.89000 1.000 54.68855 526 TYR B N 1
ATOM 1100 C CA . TYR B 2 89 ? -0.75300 -3.66500 -10.85300 1.000 47.74934 526 TYR B CA 1
ATOM 1101 C C . TYR B 2 89 ? -1.34000 -3.89800 -12.24800 1.000 48.68991 526 TYR B C 1
ATOM 1102 O O . TYR B 2 89 ? -1.23900 -2.95200 -13.05100 1.000 56.92191 526 TYR B O 1
ATOM 1111 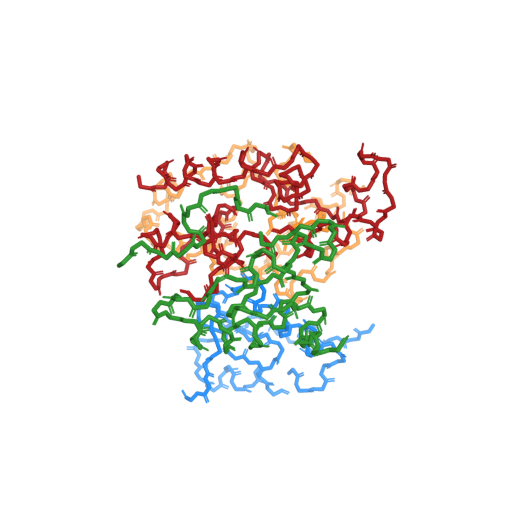N N . SER B 2 96 ? 1.19600 0.30800 -22.14600 1.000 57.77212 533 SER B N 1
ATOM 1112 C CA . SER B 2 96 ? 2.34700 -0.36200 -22.80900 1.000 59.15451 533 SER B CA 1
ATOM 1113 C C . SER B 2 96 ? 3.57500 0.55800 -22.78200 1.000 61.76441 533 SER B C 1
ATOM 1114 O O . SER B 2 96 ? 3.64300 1.43100 -21.89400 1.000 68.84296 533 SER B O 1
ATOM 1117 N N . GLY B 2 97 ? 4.51300 0.35900 -23.71600 1.000 67.80661 534 GLY B N 1
ATOM 1118 C CA . GLY B 2 97 ? 5.70600 1.21000 -23.89600 1.000 51.58631 534 GLY B CA 1
ATOM 1119 C C . GLY B 2 97 ? 6.89700 0.68200 -23.11400 1.000 41.02813 534 GLY B C 1
ATOM 1120 O O . GLY B 2 97 ? 7.89800 0.31100 -23.75600 1.000 45.20013 534 GLY B O 1
ATOM 1121 N N . THR B 2 98 ? 6.79700 0.65400 -21.77900 1.000 42.65178 535 THR B N 1
ATOM 1122 C CA . THR B 2 98 ? 7.92500 0.36100 -20.85100 1.000 37.75529 535 THR B CA 1
ATOM 1123 C C . THR B 2 98 ? 8.18200 -1.14200 -20.82300 1.000 37.01254 535 THR B C 1
ATOM 1124 O O . THR B 2 98 ? 7.26100 -1.94100 -20.98500 1.000 36.69443 535 THR B O 1
ATOM 1128 N N . PRO B 2 99 ? 9.44700 -1.57400 -20.63800 1.000 35.00082 536 PRO B N 1
ATOM 1129 C CA . PRO B 2 99 ? 9.75400 -2.99200 -20.43900 1.000 32.36420 536 PRO B CA 1
ATOM 1130 C C . PRO B 2 99 ? 8.89700 -3.63200 -19.33700 1.000 27.78921 536 PRO B C 1
ATOM 1131 O O . PRO B 2 99 ? 8.47900 -4.75900 -19.50700 1.000 28.95552 536 PRO B O 1
ATOM 1135 N N . GLU B 2 100 ? 8.67400 -2.91500 -18.23500 1.000 29.25793 537 GLU B N 1
ATOM 1136 C CA . GLU B 2 100 ? 7.93300 -3.43300 -17.05800 1.000 29.24284 537 GLU B CA 1
ATOM 1137 C C . GLU B 2 100 ? 6.49900 -3.75700 -17.48700 1.000 33.10797 537 GLU B C 1
ATOM 1138 O O . GLU B 2 100 ? 6.00000 -4.83700 -17.12300 1.000 32.35971 537 GLU B O 1
ATOM 1144 N N . GLU B 2 101 ? 5.86100 -2.85100 -18.22900 1.000 32.32396 538 GLU B N 1
ATOM 1145 C CA . GLU B 2 101 ? 4.42500 -2.96900 -18.59200 1.000 36.13332 538 GLU B CA 1
ATOM 1146 C C . GLU B 2 101 ? 4.28700 -4.10100 -19.61600 1.000 31.87897 538 GLU B C 1
ATOM 1147 O O . GLU B 2 101 ? 3.26600 -4.82200 -19.57600 1.000 37.71966 538 GLU B O 1
ATOM 1153 N N . ARG B 2 102 ? 5.29100 -4.27200 -20.47800 1.000 32.61591 539 ARG B N 1
ATOM 1154 C CA . ARG B 2 102 ? 5.33100 -5.34000 -21.51200 1.000 31.59444 539 ARG B CA 1
ATOM 1155 C C . ARG B 2 102 ? 5.49500 -6.71500 -20.85500 1.000 31.33943 539 ARG B C 1
ATOM 1156 O O . ARG B 2 102 ? 4.78000 -7.65400 -21.26600 1.000 33.81793 539 ARG B O 1
ATOM 1164 N N . LEU B 2 103 ? 6.39100 -6.84400 -19.87200 1.000 33.04796 540 LEU B N 1
ATOM 1165 C CA . LEU B 2 103 ? 6.52700 -8.10000 -19.08300 1.000 30.13310 540 LEU B CA 1
ATOM 1166 C C . LEU B 2 103 ? 5.19100 -8.40600 -18.39400 1.000 30.97084 540 LEU B C 1
ATOM 1167 O O . LEU B 2 103 ? 4.75400 -9.57100 -18.46000 1.000 30.84708 540 LEU B O 1
ATOM 1172 N N . LEU B 2 104 ? 4.57000 -7.41000 -17.75000 1.000 29.32069 541 LEU B N 1
ATOM 1173 C CA . LEU B 2 104 ? 3.23800 -7.53900 -17.09700 1.000 32.03635 541 LEU B CA 1
ATOM 1174 C C . LEU B 2 104 ? 2.24000 -8.11900 -18.10200 1.000 34.48643 541 LEU B C 1
ATOM 1175 O O . LEU B 2 104 ? 1.48200 -9.02700 -17.72100 1.000 35.16693 541 LEU B O 1
ATOM 1180 N N . ARG B 2 105 ? 2.26400 -7.63600 -19.34600 1.000 27.60763 542 ARG B N 1
ATOM 1181 C CA . ARG B 2 105 ? 1.27600 -8.01200 -20.39600 1.000 38.71234 542 ARG B CA 1
ATOM 1182 C C . ARG B 2 105 ? 1.61300 -9.40400 -20.95200 1.000 37.90431 542 ARG B C 1
ATOM 1183 O O . ARG B 2 105 ? 0.68000 -10.10600 -21.38000 1.000 43.86639 542 ARG B O 1
ATOM 1191 N N . ALA B 2 106 ? 2.88200 -9.81500 -20.90800 1.000 37.50653 543 ALA B N 1
ATOM 1192 C CA . ALA B 2 106 ? 3.33700 -11.17900 -21.27100 1.000 37.07743 543 ALA B CA 1
ATOM 1193 C C . ALA B 2 106 ? 2.95500 -12.17900 -20.17100 1.000 39.02447 543 ALA B C 1
ATOM 1194 O O . ALA B 2 106 ? 2.80600 -13.38400 -20.48000 1.000 42.32923 543 ALA B O 1
ATOM 1196 N N . ILE B 2 107 ? 2.81800 -11.72000 -18.92600 1.000 34.37714 544 ILE B N 1
ATOM 1197 C CA . ILE B 2 107 ? 2.43600 -12.60100 -17.78400 1.000 33.22171 544 ILE B CA 1
ATOM 1198 C C . ILE B 2 107 ? 0.90700 -12.73600 -17.76200 1.000 39.20725 544 ILE B C 1
ATOM 1199 O O . ILE B 2 107 ? 0.42300 -13.87300 -17.59500 1.000 38.98353 544 ILE B O 1
ATOM 1204 N N . PHE B 2 108 ? 0.17000 -11.63600 -17.95300 1.000 33.43796 545 PHE B N 1
ATOM 1205 C CA . PHE B 2 108 ? -1.28800 -11.57400 -17.65400 1.000 33.98060 545 PHE B CA 1
ATOM 1206 C C . PHE B 2 108 ? -2.11800 -11.45500 -18.93600 1.000 37.87315 545 PHE B C 1
ATOM 1207 O O . PHE B 2 108 ? -3.35700 -11.35700 -18.81500 1.000 43.67748 545 PHE B O 1
ATOM 1215 N N . GLY B 2 109 ? -1.47800 -11.46200 -20.10600 1.000 33.56042 546 GLY B N 1
ATOM 1216 C CA . GLY B 2 109 ? -2.12500 -11.13400 -21.39100 1.000 38.78424 546 GLY B CA 1
ATOM 1217 C C . GLY B 2 109 ? -3.07900 -9.96100 -21.23700 1.000 44.02910 546 GLY B C 1
ATOM 1218 O O . GLY B 2 109 ? -2.60900 -8.84800 -20.88600 1.000 49.82492 546 GLY B O 1
ATOM 1219 N N . GLU B 2 110 ? -4.37700 -10.20200 -21.45500 1.000 39.14918 547 GLU B N 1
ATOM 1220 C CA . GLU B 2 110 ? -5.41400 -9.15000 -21.63500 1.000 48.06202 547 GLU B CA 1
ATOM 1221 C C . GLU B 2 110 ? -5.58900 -8.36100 -20.32900 1.000 47.65165 547 GLU B C 1
ATOM 1222 O O . GLU B 2 110 ? -6.03200 -7.19800 -20.40400 1.000 52.23753 547 GLU B O 1
ATOM 1228 N N . LYS B 2 111 ? -5.25300 -8.96400 -19.18300 1.000 43.57143 548 LYS B N 1
ATOM 1229 C CA . LYS B 2 111 ? -5.44900 -8.36700 -17.83200 1.000 52.33374 548 LYS B CA 1
ATOM 1230 C C . LYS B 2 111 ? -4.40900 -7.26200 -17.59200 1.000 57.37528 548 LYS B C 1
ATOM 1231 O O . LYS B 2 111 ? -4.65900 -6.40400 -16.72300 1.000 55.44162 548 LYS B O 1
ATOM 1237 N N . ALA B 2 112 ? -3.29300 -7.28300 -18.33300 1.000 48.28204 549 ALA B N 1
ATOM 1238 C CA . ALA B 2 112 ? -2.26400 -6.21500 -18.37000 1.000 50.97923 549 ALA B CA 1
ATOM 1239 C C . ALA B 2 112 ? -1.95700 -5.73200 -16.94700 1.000 53.11296 549 ALA B C 1
ATOM 1240 O O . ALA B 2 112 ? -1.29000 -6.40700 -16.16200 1.000 63.98157 549 ALA B O 1
ATOM 1242 N N . PRO C 1 16 ? -11.82000 -34.27200 -52.08000 1.000 62.38099 16 PRO C N 1
ATOM 1243 C CA . PRO C 1 16 ? -13.07300 -33.81800 -52.71100 1.000 57.02220 16 PRO C CA 1
ATOM 1244 C C . PRO C 1 16 ? -13.29500 -32.30500 -52.54900 1.000 52.01433 16 PRO C C 1
ATOM 1245 O O . PRO C 1 16 ? -12.83600 -31.74600 -51.56300 1.000 46.83479 16 PRO C O 1
ATOM 1249 N N . VAL C 1 17 ? -13.98900 -31.68300 -53.50700 1.000 54.54700 17 VAL C N 1
ATOM 1250 C CA . VAL C 1 17 ? -14.66100 -30.36300 -53.31500 1.000 49.87256 17 VAL C CA 1
ATOM 1251 C C . VAL C 1 17 ? -15.94500 -30.60600 -52.51700 1.000 40.07474 17 VAL C C 1
ATOM 1252 O O . VAL C 1 17 ? -16.88800 -31.20800 -53.07300 1.000 44.05951 17 VAL C O 1
ATOM 1256 N N . LEU C 1 18 ? -15.96400 -30.16800 -51.25500 1.000 38.54627 18 LEU C N 1
ATOM 1257 C CA . LEU C 1 18 ? -17.16000 -30.20400 -50.37100 1.000 33.08209 18 LEU C CA 1
ATOM 1258 C C . LEU C 1 18 ? -18.14900 -29.14400 -50.84100 1.000 25.28419 18 LEU C C 1
ATOM 1259 O O . LEU C 1 18 ? -17.75300 -28.09900 -51.35300 1.000 24.16185 18 LEU C O 1
ATOM 1264 N N . PRO C 1 19 ? -19.47400 -29.38200 -50.72000 1.000 23.81789 19 PRO C N 1
ATOM 1265 C CA . PRO C 1 19 ? -20.46200 -28.36800 -51.08800 1.000 24.29589 19 PRO C CA 1
ATOM 1266 C C . PRO C 1 19 ? -20.17500 -26.97000 -50.52100 1.000 25.12290 19 PRO C C 1
ATOM 1267 O O . PRO C 1 19 ? -20.34300 -26.01200 -51.23000 1.000 25.03798 19 PRO C O 1
ATOM 1271 N N . CYS C 1 20 ? -19.71500 -26.86600 -49.27300 1.000 20.25115 20 CYS C N 1
ATOM 1272 C CA . CYS C 1 20 ? -19.51500 -25.56100 -48.59200 1.000 20.06660 20 CYS C CA 1
ATOM 1273 C C . CYS C 1 20 ? -18.21100 -24.88300 -49.06500 1.000 22.18732 20 CYS C C 1
ATOM 1274 O O . CYS C 1 20 ? -17.91100 -23.76400 -48.59700 1.000 24.53335 20 CYS C O 1
ATOM 1277 N N . HIS C 1 21 ? -17.47500 -25.49600 -49.99600 1.000 22.92036 21 HIS C N 1
ATOM 1278 C CA . HIS C 1 21 ? -16.31300 -24.85800 -50.68000 1.000 24.99649 21 HIS C CA 1
ATOM 1279 C C . HIS C 1 21 ? -16.79700 -24.07500 -51.90500 1.000 29.27953 21 HIS C C 1
ATOM 1280 O O . HIS C 1 21 ? -15.99000 -23.34000 -52.49300 1.000 31.93789 21 HIS C O 1
ATOM 1287 N N . VAL C 1 22 ? -18.08200 -24.21100 -52.23300 1.000 26.04215 22 VAL C N 1
ATOM 1288 C CA . VAL C 1 22 ? -18.77100 -23.55100 -53.38200 1.000 32.35906 22 VAL C CA 1
ATOM 1289 C C . VAL C 1 22 ? -19.62500 -22.40600 -52.82600 1.000 29.11349 22 VAL C C 1
ATOM 1290 O O . VAL C 1 22 ? -20.31700 -22.62500 -51.83100 1.000 32.77526 22 VAL C O 1
ATOM 1294 N N . GLY C 1 23 ? -19.53800 -21.21400 -53.41700 1.000 33.38844 23 GLY C N 1
ATOM 1295 C CA . GLY C 1 23 ? -20.40800 -20.06900 -53.07900 1.000 33.21043 23 GLY C CA 1
ATOM 1296 C C . GLY C 1 23 ? -19.99000 -19.34800 -51.79900 1.000 30.50624 23 GLY C C 1
ATOM 1297 O O . GLY C 1 23 ? -18.89800 -19.61800 -51.27400 1.000 34.89429 23 GLY C O 1
ATOM 1298 N N . ASP C 1 24 ? -20.83300 -18.42500 -51.34500 1.000 28.46966 24 ASP C N 1
ATOM 1299 C CA . ASP C 1 24 ? -20.57600 -17.49100 -50.21600 1.000 27.48882 24 ASP C CA 1
ATOM 1300 C C . ASP C 1 24 ? -20.52600 -18.31200 -48.92200 1.000 26.87199 24 ASP C C 1
ATOM 1301 O O . ASP C 1 24 ? -21.50300 -18.98300 -48.61400 1.000 23.94357 24 ASP C O 1
ATOM 1306 N N . PRO C 1 25 ? -19.40600 -18.34100 -48.15400 1.000 23.63918 25 PRO C N 1
ATOM 1307 C CA . PRO C 1 25 ? -19.37200 -19.05800 -46.87100 1.000 21.97551 25 PRO C CA 1
ATOM 1308 C C . PRO C 1 25 ? -20.53100 -18.66700 -45.93500 1.000 24.56227 25 PRO C C 1
ATOM 1309 O O . PRO C 1 25 ? -21.01300 -19.50400 -45.16500 1.000 21.86890 25 PRO C O 1
ATOM 1313 N N . ASP C 1 26 ? -20.99200 -17.41600 -45.98400 1.000 23.13226 26 ASP C N 1
ATOM 1314 C CA . ASP C 1 26 ? -22.09400 -16.95600 -45.10200 1.000 22.27371 26 ASP C CA 1
ATOM 1315 C C . ASP C 1 26 ? -23.42600 -17.62900 -45.44800 1.000 20.53296 26 ASP C C 1
ATOM 1316 O O . ASP C 1 26 ? -24.35200 -17.44300 -44.66700 1.000 23.17076 26 ASP C O 1
ATOM 1329 N N . TRP C 1 28 ? -24.01400 -20.61400 -45.02300 1.000 20.43435 28 TRP C N 1
ATOM 1330 C CA . TRP C 1 28 ? -24.14200 -21.58400 -43.90200 1.000 18.78959 28 TRP C CA 1
ATOM 1331 C C . TRP C 1 28 ? -24.44600 -20.85500 -42.59100 1.000 18.63771 28 TRP C C 1
ATOM 1332 O O . TRP C 1 28 ? -24.63100 -21.53100 -41.57000 1.000 18.52493 28 TRP C O 1
ATOM 1343 N N . PHE C 1 29 ? -24.56100 -19.52700 -42.61500 1.000 20.70526 29 PHE C N 1
ATOM 1344 C CA . PHE C 1 29 ? -24.83000 -18.68000 -41.42200 1.000 20.44385 29 PHE C CA 1
ATOM 1345 C C . PHE C 1 29 ? -25.83800 -17.60300 -41.82000 1.000 23.10812 29 PHE C C 1
ATOM 1346 O O . PHE C 1 29 ? -25.67800 -16.44500 -41.40700 1.000 25.69968 29 PHE C O 1
ATOM 1354 N N . ALA C 1 30 ? -26.80500 -17.98800 -42.64700 1.000 22.66843 30 ALA C N 1
ATOM 1355 C CA . ALA C 1 30 ? -27.82500 -17.10900 -43.27700 1.000 27.07219 30 ALA C CA 1
ATOM 1356 C C . ALA C 1 30 ? -28.76900 -16.49800 -42.23200 1.000 28.02385 30 ALA C C 1
ATOM 1357 O O . ALA C 1 30 ? -29.00300 -17.11700 -41.18200 1.000 29.07298 30 ALA C O 1
ATOM 1359 N N . ASP C 1 31 ? -29.31700 -15.31500 -42.51800 1.000 29.75312 31 ASP C N 1
ATOM 1360 C CA . ASP C 1 31 ? -30.06100 -14.51700 -41.50900 1.000 34.11885 31 ASP C CA 1
ATOM 1361 C C . ASP C 1 31 ? -31.56600 -14.78800 -41.63500 1.000 40.49519 31 ASP C C 1
ATOM 1362 O O . ASP C 1 31 ? -32.31800 -14.20200 -40.83800 1.000 44.37848 31 ASP C O 1
ATOM 1367 N N . THR C 1 32 ? -31.98600 -15.64400 -42.57700 1.000 37.64028 32 THR C N 1
ATOM 1368 C CA . THR C 1 32 ? -33.40900 -16.05300 -42.76500 1.000 36.46402 32 THR C CA 1
ATOM 1369 C C . THR C 1 32 ? -33.55000 -17.57000 -42.69300 1.000 39.01956 32 THR C C 1
ATOM 1370 O O . THR C 1 32 ? -32.62500 -18.31100 -43.02300 1.000 35.76074 32 THR C O 1
ATOM 1374 N N . PRO C 1 33 ? -34.72900 -18.06000 -42.24600 1.000 43.41480 33 PRO C N 1
ATOM 1375 C CA . PRO C 1 33 ? -35.06300 -19.48600 -42.29100 1.000 37.98738 33 PRO C CA 1
ATOM 1376 C C . PRO C 1 33 ? -34.93100 -20.13000 -43.68000 1.000 32.51781 33 PRO C C 1
ATOM 1377 O O . PRO C 1 33 ? -34.41200 -21.22400 -43.76100 1.000 30.92692 33 PRO C O 1
ATOM 1381 N N . ALA C 1 34 ? -35.39600 -19.45900 -44.73600 1.000 33.90044 34 ALA C N 1
ATOM 1382 C CA . ALA C 1 34 ? -35.22900 -19.92000 -46.13400 1.000 32.51503 34 ALA C CA 1
ATOM 1383 C C . ALA C 1 34 ? -33.73600 -20.03100 -46.46600 1.000 29.73491 34 ALA C C 1
ATOM 1384 O O . ALA C 1 34 ? -33.33900 -21.00900 -47.12400 1.000 31.03426 34 ALA C O 1
ATOM 1386 N N . GLY C 1 35 ? -32.94400 -19.04300 -46.05100 1.000 30.20196 35 GLY C N 1
ATOM 1387 C CA . GLY C 1 35 ? -31.48300 -19.05200 -46.23600 1.000 27.87120 35 GLY C CA 1
ATOM 1388 C C . GLY C 1 35 ? -30.87600 -20.29400 -45.60800 1.000 26.21598 35 GLY C C 1
ATOM 1389 O O . GLY C 1 35 ? -30.08500 -20.97800 -46.26400 1.000 26.40207 35 GLY C O 1
ATOM 1390 N N . LEU C 1 36 ? -31.23300 -20.60100 -44.36500 1.000 24.64713 36 LEU C N 1
ATOM 1391 C CA . LEU C 1 36 ? -30.67800 -21.79100 -43.68200 1.000 24.56760 36 LEU C CA 1
ATOM 1392 C C . LEU C 1 36 ? -31.11800 -23.06300 -44.42400 1.000 25.27339 36 LEU C C 1
ATOM 1393 O O . LEU C 1 36 ? -30.32000 -24.00300 -44.48900 1.000 23.23623 36 LEU C O 1
ATOM 1398 N N . GLU C 1 37 ? -32.31900 -23.08800 -45.01200 1.000 25.56677 37 GLU C N 1
ATOM 1399 C CA . GLU C 1 37 ? -32.84200 -24.28600 -45.73200 1.000 25.35290 37 GLU C CA 1
ATOM 1400 C C . GLU C 1 37 ? -32.00100 -24.53300 -46.99200 1.000 24.26549 37 GLU C C 1
ATOM 1401 O O . GLU C 1 37 ? -31.71200 -25.70100 -47.30000 1.000 21.93061 37 GLU C O 1
ATOM 1407 N N . VAL C 1 38 ? -31.55900 -23.46800 -47.66300 1.000 23.85754 38 VAL C N 1
ATOM 1408 C CA . VAL C 1 38 ? -30.64200 -23.57700 -48.83300 1.000 23.83072 38 VAL C CA 1
ATOM 1409 C C . VAL C 1 38 ? -29.35500 -24.28300 -48.39500 1.000 20.20164 38 VAL C C 1
ATOM 1410 O O . VAL C 1 38 ? -28.95200 -25.26000 -49.04700 1.000 20.41194 38 VAL C O 1
ATOM 1414 N N . ALA C 1 39 ? -28.75000 -23.85100 -47.28700 1.000 21.01504 39 ALA C N 1
ATOM 1415 C CA . ALA C 1 39 ? -27.48600 -24.43200 -46.79700 1.000 20.38823 39 ALA C CA 1
ATOM 1416 C C . ALA C 1 39 ? -27.72000 -25.89700 -46.40300 1.000 19.41885 39 ALA C C 1
ATOM 1417 O O . ALA C 1 39 ? -26.89600 -26.72400 -46.74500 1.000 19.69365 39 ALA C O 1
ATOM 1419 N N . LYS C 1 40 ? -28.82700 -26.20400 -45.72600 1.000 20.32728 40 LYS C N 1
ATOM 1420 C CA . LYS C 1 40 ? -29.17700 -27.60900 -45.37100 1.000 19.29461 40 LYS C CA 1
ATOM 1421 C C . LYS C 1 40 ? -29.18900 -28.45000 -46.65000 1.000 21.87106 40 LYS C C 1
ATOM 1422 O O . LYS C 1 40 ? -28.64500 -29.57300 -46.64400 1.000 21.46580 40 LYS C O 1
ATOM 1428 N N . THR C 1 41 ? -29.72900 -27.89800 -47.73500 1.000 20.80999 41 THR C N 1
ATOM 1429 C CA . THR C 1 41 ? -29.86300 -28.63700 -49.01200 1.000 23.13920 41 THR C CA 1
ATOM 1430 C C . THR C 1 41 ? -28.47000 -28.86800 -49.60500 1.000 19.95579 41 THR C C 1
ATOM 1431 O O . THR C 1 41 ? -28.21800 -29.95800 -50.13200 1.000 20.81548 41 THR C O 1
ATOM 1443 N N . CYS C 1 43 ? -25.64300 -29.34000 -48.09900 1.000 18.59047 43 CYS C N 1
ATOM 1444 C CA . CYS C 1 43 ? -24.91300 -30.37800 -47.32700 1.000 19.64550 43 CYS C CA 1
ATOM 1445 C C . CYS C 1 43 ? -25.35200 -31.79700 -47.72700 1.000 20.33730 43 CYS C C 1
ATOM 1446 O O . CYS C 1 43 ? -24.58900 -32.71800 -47.45200 1.000 20.66808 43 CYS C O 1
ATOM 1449 N N . VAL C 1 44 ? -26.54700 -31.99400 -48.29300 1.000 20.57794 44 VAL C N 1
ATOM 1450 C CA . VAL C 1 44 ? -27.16500 -33.35400 -48.39500 1.000 21.03950 44 VAL C CA 1
ATOM 1451 C C . VAL C 1 44 ? -26.17800 -34.30200 -49.09200 1.000 22.86850 44 VAL C C 1
ATOM 1452 O O . VAL C 1 44 ? -26.05500 -35.45200 -48.63000 1.000 23.96185 44 VAL C O 1
ATOM 1456 N N . SER C 1 45 ? -25.47200 -33.84200 -50.12900 1.000 24.11475 45 SER C N 1
ATOM 1457 C CA . SER C 1 45 ? -24.60600 -34.69500 -50.98200 1.000 23.12172 45 SER C CA 1
ATOM 1458 C C . SER C 1 45 ? -23.14300 -34.66200 -50.51600 1.000 23.11569 45 SER C C 1
ATOM 1459 O O . SER C 1 45 ? -22.31000 -35.23400 -51.20000 1.000 26.54070 45 SER C O 1
ATOM 1462 N N . CYS C 1 46 ? -22.84000 -34.04900 -49.36900 1.000 20.07767 46 CYS C N 1
ATOM 1463 C CA . CYS C 1 46 ? -21.44600 -33.89600 -48.88000 1.000 21.63896 46 CYS C CA 1
ATOM 1464 C C . CYS C 1 46 ? -20.90600 -35.27200 -48.50400 1.000 23.30870 46 CYS C C 1
ATOM 1465 O O . CYS C 1 46 ? -21.55200 -36.01500 -47.76700 1.000 26.26174 46 CYS C O 1
ATOM 1468 N N . PRO C 1 47 ? -19.71200 -35.65800 -48.99900 1.000 27.35591 47 PRO C N 1
ATOM 1469 C CA . PRO C 1 47 ? -19.15800 -36.98000 -48.70700 1.000 29.50098 47 PRO C CA 1
ATOM 1470 C C . PRO C 1 47 ? -18.77200 -37.18800 -47.23200 1.000 28.49613 47 PRO C C 1
ATOM 1471 O O . PRO C 1 47 ? -18.58600 -38.32100 -46.84300 1.000 30.47017 47 PRO C O 1
ATOM 1475 N N . ILE C 1 48 ? -18.69700 -36.12100 -46.43100 1.000 25.56609 48 ILE C N 1
ATOM 1476 C CA . ILE C 1 48 ? -18.31400 -36.21300 -44.98700 1.000 28.98770 48 ILE C CA 1
ATOM 1477 C C . ILE C 1 48 ? -19.41700 -35.62300 -44.09500 1.000 25.56401 48 ILE C C 1
ATOM 1478 O O . ILE C 1 48 ? -19.10100 -35.21600 -42.95300 1.000 23.54561 48 ILE C O 1
ATOM 1483 N N . ARG C 1 49 ? -20.66900 -35.64100 -44.55700 1.000 24.98695 49 ARG C N 1
ATOM 1484 C CA A ARG C 1 49 ? -21.79500 -34.94500 -43.87500 0.450 23.68624 49 ARG C CA 1
ATOM 1485 C CA B ARG C 1 49 ? -21.82800 -34.98200 -43.89400 0.550 23.38947 49 ARG C CA 1
ATOM 1486 C C . ARG C 1 49 ? -21.96000 -35.48100 -42.44900 1.000 24.75102 49 ARG C C 1
ATOM 1487 O O . ARG C 1 49 ? -22.09800 -34.66800 -41.54200 1.000 22.31275 49 ARG C O 1
ATOM 1502 N N . ARG C 1 50 ? -21.96000 -36.79800 -42.25700 1.000 21.75911 50 ARG C N 1
ATOM 1503 C CA . ARG C 1 50 ? -22.18100 -37.37300 -40.90700 1.000 26.14024 50 ARG C CA 1
ATOM 1504 C C . ARG C 1 50 ? -21.00800 -37.04300 -39.98600 1.000 23.47612 50 ARG C C 1
ATOM 1505 O O . ARG C 1 50 ? -21.24700 -36.83700 -38.78000 1.000 25.62817 50 ARG C O 1
ATOM 1513 N N . GLN C 1 51 ? -19.79300 -37.02400 -40.52600 1.000 24.71865 51 GLN C N 1
ATOM 1514 C CA A GLN C 1 51 ? -18.55500 -36.70100 -39.77700 0.590 25.06438 51 GLN C CA 1
ATOM 1515 C CA B GLN C 1 51 ? -18.55300 -36.69400 -39.77100 0.410 25.25233 51 GLN C CA 1
ATOM 1516 C C . GLN C 1 51 ? -18.61700 -35.22700 -39.34000 1.000 23.80808 51 GLN C C 1
ATOM 1517 O O . GLN C 1 51 ? -18.39800 -34.93300 -38.14800 1.000 24.03832 51 GLN C O 1
ATOM 1528 N N . CYS C 1 52 ? -18.92500 -34.33700 -40.27500 1.000 23.84891 52 CYS C N 1
ATOM 1529 C CA . CYS C 1 52 ? -19.11700 -32.89300 -40.00300 1.000 23.18937 52 CYS C CA 1
ATOM 1530 C C . CYS C 1 52 ? -20.16100 -32.70400 -38.88600 1.000 22.43877 52 CYS C C 1
ATOM 1531 O O . CYS C 1 52 ? -19.91100 -31.93400 -37.94500 1.000 22.32077 52 CYS C O 1
ATOM 1534 N N . LEU C 1 53 ? -21.31100 -33.36300 -38.98000 1.000 20.73343 53 LEU C N 1
ATOM 1535 C CA . LEU C 1 53 ? -22.39700 -33.22800 -37.98100 1.000 20.98336 53 LEU C CA 1
ATOM 1536 C C . LEU C 1 53 ? -21.86400 -33.64600 -36.60600 1.000 20.78230 53 LEU C C 1
ATOM 1537 O O . LEU C 1 53 ? -22.10100 -32.92900 -35.63000 1.000 20.31023 53 LEU C O 1
ATOM 1542 N N . ALA C 1 54 ? -21.21000 -34.80300 -36.52100 1.000 22.37160 54 ALA C N 1
ATOM 1543 C CA . ALA C 1 54 ? -20.73100 -35.36600 -35.23700 1.000 23.68333 54 ALA C CA 1
ATOM 1544 C C . ALA C 1 54 ? -19.72600 -34.40000 -34.60000 1.000 23.93535 54 ALA C C 1
ATOM 1545 O O . ALA C 1 54 ? -19.79600 -34.18100 -33.38300 1.000 22.97997 54 ALA C O 1
ATOM 1547 N N . ALA C 1 55 ? -18.83300 -33.81900 -35.39400 1.000 24.48706 55 ALA C N 1
ATOM 1548 C CA . ALA C 1 55 ? -17.76200 -32.93000 -34.89500 1.000 23.71799 55 ALA C CA 1
ATOM 1549 C C . ALA C 1 55 ? -18.38900 -31.61100 -34.41900 1.000 24.83530 55 ALA C C 1
ATOM 1550 O O . ALA C 1 55 ? -17.97200 -31.08700 -33.37400 1.000 24.13809 55 ALA C O 1
ATOM 1552 N N . ALA C 1 56 ? -19.39100 -31.09100 -35.12900 1.000 22.43851 56 ALA C N 1
ATOM 1553 C CA . ALA C 1 56 ? -20.10000 -29.84900 -34.74300 1.000 22.03096 56 ALA C CA 1
ATOM 1554 C C . ALA C 1 56 ? -20.84000 -30.07100 -33.42500 1.000 21.74964 56 ALA C C 1
ATOM 1555 O O . ALA C 1 56 ? -20.79300 -29.19300 -32.56100 1.000 20.27557 56 ALA C O 1
ATOM 1557 N N . LEU C 1 57 ? -21.49100 -31.22100 -33.26000 1.000 21.37479 57 LEU C N 1
ATOM 1558 C CA . LEU C 1 57 ? -22.13900 -31.58100 -31.97900 1.000 22.69748 57 LEU C CA 1
ATOM 1559 C C . LEU C 1 57 ? -21.09100 -31.65000 -30.86100 1.000 23.56581 57 LEU C C 1
ATOM 1560 O O . LEU C 1 57 ? -21.36200 -31.09700 -29.78400 1.000 26.28056 57 LEU C O 1
ATOM 1565 N N . GLN C 1 58 ? -19.94000 -32.27800 -31.11500 1.000 24.08944 58 GLN C N 1
ATOM 1566 C CA . GLN C 1 58 ? -18.84800 -32.42200 -30.11400 1.000 26.38944 58 GLN C CA 1
ATOM 1567 C C . GLN C 1 58 ? -18.41700 -31.02200 -29.64900 1.000 22.25950 58 GLN C C 1
ATOM 1568 O O . GLN C 1 58 ? -18.24000 -30.81500 -28.43300 1.000 24.62351 58 GLN C O 1
ATOM 1574 N N . ARG C 1 59 ? -18.27300 -30.07900 -30.57600 1.000 20.99847 59 ARG C N 1
ATOM 1575 C CA . ARG C 1 59 ? -17.77000 -28.71200 -30.27500 1.000 24.30150 59 ARG C CA 1
ATOM 1576 C C . ARG C 1 59 ? -18.92100 -27.83500 -29.76900 1.000 22.17010 59 ARG C C 1
ATOM 1577 O O . ARG C 1 59 ? -18.66900 -26.65900 -29.40300 1.000 26.76238 59 ARG C O 1
ATOM 1585 N N . ALA C 1 60 ? -20.15700 -28.34400 -29.80900 1.000 22.93682 60 ALA C N 1
ATOM 1586 C CA . ALA C 1 60 ? -21.39100 -27.59100 -29.47900 1.000 22.14640 60 ALA C CA 1
ATOM 1587 C C . ALA C 1 60 ? -21.41400 -26.26100 -30.24600 1.000 20.23430 60 ALA C C 1
ATOM 1588 O O . ALA C 1 60 ? -21.51600 -25.19700 -29.61900 1.000 22.79860 60 ALA C O 1
ATOM 1590 N N . GLU C 1 61 ? -21.36400 -26.30900 -31.57500 1.000 20.36158 61 GLU C N 1
ATOM 1591 C CA . GLU C 1 61 ? -21.39000 -25.07600 -32.40200 1.000 18.93302 61 GLU C CA 1
ATOM 1592 C C . GLU C 1 61 ? -22.61800 -24.25900 -32.02600 1.000 19.59151 61 GLU C C 1
ATOM 1593 O O . GLU C 1 61 ? -23.72900 -24.78100 -31.91000 1.000 20.87788 61 GLU C O 1
ATOM 1599 N N . PRO C 1 62 ? -22.45800 -22.94300 -31.78500 1.000 19.88818 62 PRO C N 1
ATOM 1600 C CA . PRO C 1 62 ? -23.57200 -22.10100 -31.34100 1.000 21.28967 62 PRO C CA 1
ATOM 1601 C C . PRO C 1 62 ? -24.62500 -21.73600 -32.39400 1.000 20.44369 62 PRO C C 1
ATOM 1602 O O . PRO C 1 62 ? -25.73100 -21.37900 -32.04700 1.000 21.84517 62 PRO C O 1
ATOM 1606 N N . TRP C 1 63 ? -24.24600 -21.78800 -33.67000 1.000 20.49349 63 TRP C N 1
ATOM 1607 C CA . TRP C 1 63 ? -25.14900 -21.47200 -34.79900 1.000 18.90253 63 TRP C CA 1
ATOM 1608 C C . TRP C 1 63 ? -24.56700 -22.04900 -36.08400 1.000 17.97511 63 TRP C C 1
ATOM 1609 O O . TRP C 1 63 ? -23.46700 -22.66400 -36.04400 1.000 18.89954 63 TRP C O 1
ATOM 1620 N N . GLY C 1 64 ? -25.27200 -21.79900 -37.17200 1.000 18.56854 64 GLY C N 1
ATOM 1621 C CA . GLY C 1 64 ? -24.89600 -22.19300 -38.53100 1.000 17.85541 64 GLY C CA 1
ATOM 1622 C C . GLY C 1 64 ? -25.38700 -23.57900 -38.88700 1.000 18.01205 64 GLY C C 1
ATOM 1623 O O . GLY C 1 64 ? -25.90300 -24.32500 -38.01700 1.000 19.94372 64 GLY C O 1
ATOM 1624 N N . VAL C 1 65 ? -25.23200 -23.90800 -40.16000 1.000 17.33314 65 VAL C N 1
ATOM 1625 C CA . VAL C 1 65 ? -25.57700 -25.23400 -40.72300 1.000 17.87806 65 VAL C CA 1
ATOM 1626 C C . VAL C 1 65 ? -24.29800 -26.04800 -40.80900 1.000 16.25568 65 VAL C C 1
ATOM 1627 O O . VAL C 1 65 ? -23.31100 -25.56800 -41.39800 1.000 18.49895 65 VAL C O 1
ATOM 1631 N N . TRP C 1 66 ? -24.30900 -27.19300 -40.12900 1.000 17.57450 66 TRP C N 1
ATOM 1632 C CA . TRP C 1 66 ? -23.20800 -28.18300 -40.09200 1.000 18.49263 66 TRP C CA 1
ATOM 1633 C C . TRP C 1 66 ? -23.82000 -29.55900 -40.34600 1.000 18.93992 66 TRP C C 1
ATOM 1634 O O . TRP C 1 66 ? -24.86700 -29.83600 -39.73100 1.000 19.27555 66 TRP C O 1
ATOM 1645 N N . GLY C 1 67 ? -23.19600 -30.39000 -41.18200 1.000 20.07150 67 GLY C N 1
ATOM 1646 C CA . GLY C 1 67 ? -23.71300 -31.75000 -41.43000 1.000 20.31933 67 GLY C CA 1
ATOM 1647 C C . GLY C 1 67 ? -25.16700 -31.71600 -41.88300 1.000 20.27576 67 GLY C C 1
ATOM 1648 O O . GLY C 1 67 ? -25.91200 -32.67600 -41.58500 1.000 21.11741 67 GLY C O 1
ATOM 1649 N N . GLY C 1 68 ? -25.59700 -30.67000 -42.59900 1.000 17.89723 68 GLY C N 1
ATOM 1650 C CA . GLY C 1 68 ? -26.98000 -30.57600 -43.11000 1.000 19.93515 68 GLY C CA 1
ATOM 1651 C C . GLY C 1 68 ? -28.00600 -30.25600 -42.04800 1.000 19.55464 68 GLY C C 1
ATOM 1652 O O . GLY C 1 68 ? -29.20600 -30.40800 -42.34000 1.000 21.92294 68 GLY C O 1
ATOM 1653 N N . GLU C 1 69 ? -27.58500 -29.82100 -40.85400 1.000 19.69364 69 GLU C N 1
ATOM 1654 C CA . GLU C 1 69 ? -28.51000 -29.48900 -39.74600 1.000 19.74676 69 GLU C CA 1
ATOM 1655 C C . GLU C 1 69 ? -28.25200 -28.07000 -39.23400 1.000 18.64320 69 GLU C C 1
ATOM 1656 O O . GLU C 1 69 ? -27.09000 -27.65900 -39.19700 1.000 18.94358 69 GLU C O 1
ATOM 1662 N N . ILE C 1 70 ? -29.31800 -27.38200 -38.83000 1.000 21.29219 70 ILE C N 1
ATOM 1663 C CA . ILE C 1 70 ? -29.21600 -26.04400 -38.19500 1.000 20.24331 70 ILE C CA 1
ATOM 1664 C C . ILE C 1 70 ? -28.85800 -26.22500 -36.73000 1.000 20.32356 70 ILE C C 1
ATOM 1665 O O . ILE C 1 70 ? -29.52900 -26.99900 -36.05400 1.000 22.28249 70 ILE C O 1
ATOM 1670 N N . PHE C 1 71 ? -27.85300 -25.48400 -36.26700 1.000 19.58419 71 PHE C N 1
ATOM 1671 C CA . PHE C 1 71 ? -27.39900 -25.51400 -34.85400 1.000 20.07872 71 PHE C CA 1
ATOM 1672 C C . PHE C 1 71 ? -27.89000 -24.27700 -34.11500 1.000 20.20473 71 PHE C C 1
ATOM 1673 O O . PHE C 1 71 ? -28.01700 -23.19700 -34.69900 1.000 21.38806 71 PHE C O 1
ATOM 1681 N N . ASP C 1 72 ? -28.10800 -24.46000 -32.81600 1.000 20.47267 72 ASP C N 1
ATOM 1682 C CA . ASP C 1 72 ? -28.52800 -23.39400 -31.87500 1.000 20.72989 72 ASP C CA 1
ATOM 1683 C C . ASP C 1 72 ? -27.96200 -23.77800 -30.51000 1.000 22.46180 72 ASP C C 1
ATOM 1684 O O . ASP C 1 72 ? -28.46400 -24.74800 -29.91800 1.000 22.09634 72 ASP C O 1
ATOM 1689 N N . GLN C 1 73 ? -26.88500 -23.11600 -30.07200 1.000 23.06829 73 GLN C N 1
ATOM 1690 C CA . GLN C 1 73 ? -26.24200 -23.39800 -28.76600 1.000 22.75921 73 GLN C CA 1
ATOM 1691 C C . GLN C 1 73 ? -25.91500 -24.89600 -28.65100 1.000 23.62159 73 GLN C C 1
ATOM 1692 O O . GLN C 1 73 ? -26.08200 -25.45800 -27.54900 1.000 24.87306 73 GLN C O 1
ATOM 1698 N N . GLY C 1 74 ? -25.44200 -25.52100 -29.73400 1.000 23.69409 74 GLY C N 1
ATOM 1699 C CA . GLY C 1 74 ? -24.91700 -26.90200 -29.72900 1.000 22.88909 74 GLY C CA 1
ATOM 1700 C C . GLY C 1 74 ? -26.01100 -27.94100 -29.88400 1.000 26.88201 74 GLY C C 1
ATOM 1701 O O . GLY C 1 74 ? -25.69600 -29.14300 -29.89900 1.000 30.16273 74 GLY C O 1
ATOM 1702 N N . SER C 1 75 ? -27.25600 -27.49500 -29.99500 1.000 23.91279 75 SER C N 1
ATOM 1703 C CA A SER C 1 75 ? -28.41500 -28.39100 -30.23200 0.720 25.69921 75 SER C CA 1
ATOM 1704 C CA B SER C 1 75 ? -28.45800 -28.34300 -30.21700 0.280 25.05099 75 SER C CA 1
ATOM 1705 C C . SER C 1 75 ? -28.85700 -28.28300 -31.69200 1.000 25.42251 75 SER C C 1
ATOM 1706 O O . SER C 1 75 ? -28.53100 -27.26800 -32.34000 1.000 24.39640 75 SER C O 1
ATOM 1711 N N . ILE C 1 76 ? -29.54200 -29.31600 -32.18100 1.000 24.66323 76 ILE C N 1
ATOM 1712 C CA . ILE C 1 76 ? -30.12800 -29.33800 -33.55000 1.000 25.54082 76 ILE C CA 1
ATOM 1713 C C . ILE C 1 76 ? -31.52000 -28.72500 -33.48100 1.000 30.33495 76 ILE C C 1
ATOM 1714 O O . ILE C 1 76 ? -32.32800 -29.16100 -32.63700 1.000 33.13746 76 ILE C O 1
ATOM 1719 N N . VAL C 1 77 ? -31.80200 -27.77900 -34.36700 1.000 26.95227 77 VAL C N 1
ATOM 1720 C CA . VAL C 1 77 ? -33.17900 -27.26200 -34.57000 1.000 29.65999 77 VAL C CA 1
ATOM 1721 C C . VAL C 1 77 ? -33.88900 -28.22100 -35.53400 1.000 35.37478 77 VAL C C 1
ATOM 1722 O O . VAL C 1 77 ? -33.61200 -28.14800 -36.74200 1.000 32.95370 77 VAL C O 1
ATOM 1726 N N . SER C 1 78 ? -34.73900 -29.11000 -35.01000 1.000 37.81543 78 SER C N 1
ATOM 1727 C CA . SER C 1 78 ? -35.31900 -30.25900 -35.76000 1.000 41.57211 78 SER C CA 1
ATOM 1728 C C . SER C 1 78 ? -36.74900 -29.93400 -36.20100 1.000 50.93245 78 SER C C 1
ATOM 1729 O O . SER C 1 78 ? -37.27200 -30.65000 -37.07500 1.000 62.82079 78 SER C O 1
ATOM 1732 N N . HIS C 1 79 ? -37.35100 -28.89800 -35.61000 1.000 44.42081 79 HIS C N 1
ATOM 1733 C CA . HIS C 1 79 ? -38.77800 -28.52200 -35.79100 1.000 45.57086 79 HIS C CA 1
ATOM 1734 C C . HIS C 1 79 ? -38.88600 -27.00000 -35.94500 1.000 42.15149 79 HIS C C 1
ATOM 1735 O O . HIS C 1 79 ? -38.33000 -26.27300 -35.11800 1.000 42.00608 79 HIS C O 1
ATOM 1742 N N . SER D 2 15 ? 6.70600 -19.51600 -44.51400 1.000 60.02913 452 SER D N 1
ATOM 1743 C CA . SER D 2 15 ? 6.12800 -20.57800 -43.63700 1.000 55.85752 452 SER D CA 1
ATOM 1744 C C . SER D 2 15 ? 5.22700 -19.93400 -42.57800 1.000 48.11272 452 SER D C 1
ATOM 1745 O O . SER D 2 15 ? 3.99300 -20.10400 -42.67100 1.000 42.58196 452 SER D O 1
ATOM 1748 N N . PHE D 2 16 ? 5.82200 -19.22200 -41.61500 1.000 47.89559 453 PHE D N 1
ATOM 1749 C CA . PHE D 2 16 ? 5.08900 -18.36700 -40.64500 1.000 47.76886 453 PHE D CA 1
ATOM 1750 C C . PHE D 2 16 ? 4.50400 -17.15600 -41.37800 1.000 45.16241 453 PHE D C 1
ATOM 1751 O O . PHE D 2 16 ? 3.35900 -16.78000 -41.07900 1.000 35.98760 453 PHE D O 1
ATOM 1759 N N . THR D 2 17 ? 5.25600 -16.56500 -42.31000 1.000 42.46394 454 THR D N 1
ATOM 1760 C CA . THR D 2 17 ? 4.78700 -15.41600 -43.12900 1.000 45.90367 454 THR D CA 1
ATOM 1761 C C . THR D 2 17 ? 3.61200 -15.88100 -43.99700 1.000 37.06007 454 THR D C 1
ATOM 1762 O O . THR D 2 17 ? 2.62900 -15.13000 -44.12000 1.000 37.64789 454 THR D O 1
ATOM 1766 N N . LEU D 2 18 ? 3.68900 -17.08900 -44.55700 1.000 41.79566 455 LEU D N 1
ATOM 1767 C CA . LEU D 2 18 ? 2.56800 -17.67300 -45.33900 1.000 42.44818 455 LEU D CA 1
ATOM 1768 C C . LEU D 2 18 ? 1.36800 -17.92200 -44.41300 1.000 32.37336 455 LEU D C 1
ATOM 1769 O O . LEU D 2 18 ? 0.23200 -17.67800 -44.86700 1.000 38.17681 455 LEU D O 1
ATOM 1774 N N . LEU D 2 19 ? 1.58500 -18.34700 -43.16200 1.000 35.91670 456 LEU D N 1
ATOM 1775 C CA . LEU D 2 19 ? 0.46900 -18.50200 -42.18600 1.000 36.09028 456 LEU D CA 1
ATOM 1776 C C . LEU D 2 19 ? -0.19800 -17.13700 -41.98100 1.000 34.35497 456 LEU D C 1
ATOM 1777 O O . LEU D 2 19 ? -1.44200 -17.06500 -42.02500 1.000 32.43233 456 LEU D O 1
ATOM 1782 N N . GLN D 2 20 ? 0.59100 -16.07900 -41.77400 1.000 31.87109 457 GLN D N 1
ATOM 1783 C CA . GLN D 2 20 ? 0.03900 -14.72600 -41.49700 1.000 31.22291 457 GLN D CA 1
ATOM 1784 C C . GLN D 2 20 ? -0.78100 -14.26000 -42.70200 1.000 30.03069 457 GLN D C 1
ATOM 1785 O O . GLN D 2 20 ? -1.85800 -13.67700 -42.49000 1.000 32.53691 457 GLN D O 1
ATOM 1791 N N . ASP D 2 21 ? -0.27000 -14.47800 -43.91900 1.000 30.34019 458 ASP D N 1
ATOM 1792 C CA . ASP D 2 21 ? -0.95300 -14.08400 -45.17800 1.000 32.03548 458 ASP D CA 1
ATOM 1793 C C . ASP D 2 21 ? -2.27300 -14.85400 -45.29800 1.000 30.89286 458 ASP D C 1
ATOM 1794 O O . ASP D 2 21 ? -3.29100 -14.23300 -45.66800 1.000 30.53030 458 ASP D O 1
ATOM 1799 N N . GLN D 2 22 ? -2.25700 -16.15300 -44.98800 1.000 31.99591 459 GLN D N 1
ATOM 1800 C CA . GLN D 2 22 ? -3.44900 -17.03000 -45.15000 1.000 33.54183 459 GLN D CA 1
ATOM 1801 C C . GLN D 2 22 ? -4.50500 -16.64400 -44.10700 1.000 30.66113 459 GLN D C 1
ATOM 1802 O O . GLN D 2 22 ? -5.68700 -16.52000 -44.48600 1.000 27.48991 459 GLN D O 1
ATOM 1808 N N . LEU D 2 23 ? -4.09800 -16.42900 -42.85100 1.000 29.17779 460 LEU D N 1
ATOM 1809 C CA . LEU D 2 23 ? -5.00300 -15.91700 -41.78700 1.000 29.17810 460 LEU D CA 1
ATOM 1810 C C . LEU D 2 23 ? -5.60900 -14.58200 -42.22400 1.000 29.16659 460 LEU D C 1
ATOM 1811 O O . LEU D 2 23 ? -6.81000 -14.38300 -42.02900 1.000 27.31970 460 LEU D O 1
ATOM 1816 N N . GLN D 2 24 ? -4.80300 -13.66600 -42.75700 1.000 27.33904 461 GLN D N 1
ATOM 1817 C CA . GLN D 2 24 ? -5.33300 -12.35400 -43.19200 1.000 29.01554 461 GLN D CA 1
ATOM 1818 C C . GLN D 2 24 ? -6.41600 -12.59000 -44.24900 1.000 25.91028 461 GLN D C 1
ATOM 1819 O O . GLN D 2 24 ? -7.46800 -11.94200 -44.15600 1.000 27.06459 461 GLN D O 1
ATOM 1825 N N . SER D 2 25 ? -6.18600 -13.49100 -45.21400 1.000 27.06640 462 SER D N 1
ATOM 1826 C CA . SER D 2 25 ? -7.13600 -13.73400 -46.33100 1.000 28.88873 462 SER D CA 1
ATOM 1827 C C . SER D 2 25 ? -8.45600 -14.26000 -45.75900 1.000 26.77324 462 SER D C 1
ATOM 1828 O O . SER D 2 25 ? -9.52900 -13.79100 -46.17100 1.000 27.59462 462 SER D O 1
ATOM 1831 N N . VAL D 2 26 ? -8.38800 -15.19400 -44.81500 1.000 28.21083 463 VAL D N 1
ATOM 1832 C CA . VAL D 2 26 ? -9.62200 -15.76900 -44.20200 1.000 26.53853 463 VAL D CA 1
ATOM 1833 C C . VAL D 2 26 ? -10.35000 -14.66400 -43.43200 1.000 24.50035 463 VAL D C 1
ATOM 1834 O O . VAL D 2 26 ? -11.57400 -14.50000 -43.60700 1.000 23.20352 463 VAL D O 1
ATOM 1838 N N . LEU D 2 27 ? -9.65100 -13.89400 -42.60600 1.000 24.44386 464 LEU D N 1
ATOM 1839 C CA . LEU D 2 27 ? -10.32300 -12.84200 -41.80600 1.000 26.27759 464 LEU D CA 1
ATOM 1840 C C . LEU D 2 27 ? -10.96600 -11.81300 -42.75000 1.000 26.39838 464 LEU D C 1
ATOM 1841 O O . LEU D 2 27 ? -12.04100 -11.28700 -42.42600 1.000 26.15399 464 LEU D O 1
ATOM 1846 N N . ASP D 2 28 ? -10.35700 -11.56700 -43.90900 1.000 25.23719 465 ASP D N 1
ATOM 1847 C CA . ASP D 2 28 ? -10.84800 -10.55000 -44.87600 1.000 27.78183 465 ASP D CA 1
ATOM 1848 C C . ASP D 2 28 ? -12.16000 -11.01900 -45.52900 1.000 28.33364 465 ASP D C 1
ATOM 1849 O O . ASP D 2 28 ? -12.85300 -10.17300 -46.11100 1.000 28.96271 465 ASP D O 1
ATOM 1854 N N . THR D 2 29 ? -12.53300 -12.29800 -45.39200 1.000 25.92653 466 THR D N 1
ATOM 1855 C CA . THR D 2 29 ? -13.84000 -12.83500 -45.86000 1.000 26.56480 466 THR D CA 1
ATOM 1856 C C . THR D 2 29 ? -14.94600 -12.53200 -44.84100 1.000 23.85350 466 THR D C 1
ATOM 1857 O O . THR D 2 29 ? -16.12300 -12.73700 -45.16800 1.000 24.77122 466 THR D O 1
ATOM 1861 N N . LEU D 2 30 ? -14.59800 -12.06900 -43.63800 1.000 22.61231 467 LEU D N 1
ATOM 1862 C CA . LEU D 2 30 ? -15.59000 -11.65400 -42.61900 1.000 24.23620 467 LEU D CA 1
ATOM 1863 C C . LEU D 2 30 ? -15.99900 -10.19400 -42.82800 1.000 25.88653 467 LEU D C 1
ATOM 1864 O O . LEU D 2 30 ? -15.32800 -9.48300 -43.60200 1.000 27.17380 467 LEU D O 1
ATOM 1869 N N . SER D 2 31 ? -17.05900 -9.75700 -42.15100 1.000 24.08200 468 SER D N 1
ATOM 1870 C CA . SER D 2 31 ? -17.43700 -8.32500 -42.04600 1.000 25.76602 468 SER D CA 1
ATOM 1871 C C . SER D 2 31 ? -16.32700 -7.57900 -41.29100 1.000 27.81986 468 SER D C 1
ATOM 1872 O O . SER D 2 31 ? -15.50000 -8.24400 -40.64400 1.000 24.96465 468 SER D O 1
ATOM 1875 N N . GLU D 2 32 ? -16.26800 -6.25100 -41.40000 1.000 27.88342 469 GLU D N 1
ATOM 1876 C CA . GLU D 2 32 ? -15.23900 -5.43400 -40.69900 1.000 30.61055 469 GLU D CA 1
ATOM 1877 C C . GLU D 2 32 ? -15.37100 -5.65200 -39.19000 1.000 24.37266 469 GLU D C 1
ATOM 1878 O O . GLU D 2 32 ? -14.33500 -5.76900 -38.51000 1.000 26.28334 469 GLU D O 1
ATOM 1884 N N . ARG D 2 33 ? -16.60400 -5.72300 -38.69100 1.000 25.19397 470 ARG D N 1
ATOM 1885 C CA . ARG D 2 33 ? -16.88500 -5.84300 -37.24100 1.000 25.10277 470 ARG D CA 1
ATOM 1886 C C . ARG D 2 33 ? -16.42700 -7.23600 -36.77700 1.000 24.97897 470 ARG D C 1
ATOM 1887 O O . ARG D 2 33 ? -15.74600 -7.33300 -35.74500 1.000 22.10660 470 ARG D O 1
ATOM 1895 N N . GLU D 2 34 ? -16.75900 -8.28300 -37.53500 1.000 24.39667 471 GLU D N 1
ATOM 1896 C CA . GLU D 2 34 ? -16.40200 -9.68000 -37.18400 1.000 21.07813 471 GLU D CA 1
ATOM 1897 C C . GLU D 2 34 ? -14.88200 -9.82600 -37.13000 1.000 20.82394 471 GLU D C 1
ATOM 1898 O O . GLU D 2 34 ? -14.37700 -10.35700 -36.12500 1.000 20.17737 471 GLU D O 1
ATOM 1904 N N . ALA D 2 35 ? -14.19300 -9.42200 -38.20000 1.000 21.33334 472 ALA D N 1
ATOM 1905 C CA . ALA D 2 35 ? -12.72300 -9.50100 -38.30900 1.000 21.34917 472 ALA D CA 1
ATOM 1906 C C . ALA D 2 35 ? -12.10500 -8.64900 -37.20300 1.000 21.41623 472 ALA D C 1
ATOM 1907 O O . ALA D 2 35 ? -11.09400 -9.06700 -36.65200 1.000 23.37632 472 ALA D O 1
ATOM 1909 N N . GLY D 2 36 ? -12.67700 -7.47300 -36.94500 1.000 23.68640 473 GLY D N 1
ATOM 1910 C CA . GLY D 2 36 ? -12.17200 -6.52700 -35.93200 1.000 23.25822 473 GLY D CA 1
ATOM 1911 C C . GLY D 2 36 ? -12.19500 -7.14100 -34.54800 1.000 22.19710 473 GLY D C 1
ATOM 1912 O O . GLY D 2 36 ? -11.18800 -7.08700 -33.84100 1.000 23.65277 473 GLY D O 1
ATOM 1913 N N . VAL D 2 37 ? -13.32100 -7.72700 -34.15600 1.000 21.67859 474 VAL D N 1
ATOM 1914 C CA . VAL D 2 37 ? -13.43600 -8.37800 -32.82500 1.000 20.92566 474 VAL D CA 1
ATOM 1915 C C . VAL D 2 37 ? -12.36000 -9.46600 -32.71900 1.000 19.72453 474 VAL D C 1
ATOM 1916 O O . VAL D 2 37 ? -11.71700 -9.55400 -31.68800 1.000 22.54949 474 VAL D O 1
ATOM 1920 N N . VAL D 2 38 ? -12.20300 -10.30700 -33.73000 1.000 20.46369 475 VAL D N 1
ATOM 1921 C CA . VAL D 2 38 ? -11.24800 -11.44400 -33.63800 1.000 20.15368 475 VAL D CA 1
ATOM 1922 C C . VAL D 2 38 ? -9.81300 -10.89600 -33.58800 1.000 22.34453 475 VAL D C 1
ATOM 1923 O O . VAL D 2 38 ? -9.02700 -11.37700 -32.76900 1.000 23.50856 475 VAL D O 1
ATOM 1927 N N . ARG D 2 39 ? -9.46600 -9.93600 -34.43800 1.000 21.58532 476 ARG D N 1
ATOM 1928 C CA . ARG D 2 39 ? -8.09000 -9.37200 -34.43700 1.000 21.35745 476 ARG D CA 1
ATOM 1929 C C . ARG D 2 39 ? -7.79000 -8.76000 -33.06400 1.000 21.63200 476 ARG D C 1
ATOM 1930 O O . ARG D 2 39 ? -6.68400 -9.00300 -32.53000 1.000 24.34482 476 ARG D O 1
ATOM 1938 N N . LEU D 2 40 ? -8.73400 -8.00400 -32.50400 1.000 21.75483 477 LEU D N 1
ATOM 1939 C CA . LEU D 2 40 ? -8.53000 -7.32600 -31.19900 1.000 22.57267 477 LEU D CA 1
ATOM 1940 C C . LEU D 2 40 ? -8.44700 -8.36900 -30.08100 1.000 23.04224 477 LEU D C 1
ATOM 1941 O O . LEU D 2 40 ? -7.60100 -8.19000 -29.18500 1.000 24.18246 477 LEU D O 1
ATOM 1946 N N . ARG D 2 41 ? -9.27400 -9.41900 -30.11600 1.000 22.46433 478 ARG D N 1
ATOM 1947 C CA . ARG D 2 41 ? -9.27400 -10.45700 -29.05100 1.000 23.23585 478 ARG D CA 1
ATOM 1948 C C . ARG D 2 41 ? -7.91900 -11.17600 -29.03500 1.000 25.69966 478 ARG D C 1
ATOM 1949 O O . ARG D 2 41 ? -7.42900 -11.49200 -27.93900 1.000 27.79159 478 ARG D O 1
ATOM 1957 N N . PHE D 2 42 ? -7.35100 -11.47400 -30.20600 1.000 23.72662 479 PHE D N 1
ATOM 1958 C CA . PHE D 2 42 ? -6.13800 -12.31500 -30.31700 1.000 23.92462 479 PHE D CA 1
ATOM 1959 C C . PHE D 2 42 ? -4.88200 -11.44300 -30.35800 1.000 24.29420 479 PHE D C 1
ATOM 1960 O O . PHE D 2 42 ? -3.80200 -12.00300 -30.18900 1.000 26.89783 479 PHE D O 1
ATOM 1968 N N . GLY D 2 43 ? -5.02100 -10.13100 -30.57800 1.000 24.13671 480 GLY D N 1
ATOM 1969 C CA . GLY D 2 43 ? -3.86300 -9.22400 -30.75500 1.000 25.71390 480 GLY D CA 1
ATOM 1970 C C . GLY D 2 43 ? -3.14500 -9.43400 -32.08500 1.000 26.32932 480 GLY D C 1
ATOM 1971 O O . GLY D 2 43 ? -1.89800 -9.30800 -32.14000 1.000 24.56742 480 GLY D O 1
ATOM 1972 N N . LEU D 2 44 ? -3.87700 -9.71500 -33.15700 1.000 22.94263 481 LEU D N 1
ATOM 1973 C CA . LEU D 2 44 ? -3.26500 -10.10100 -34.45100 1.000 26.46142 481 LEU D CA 1
ATOM 1974 C C . LEU D 2 44 ? -2.53500 -8.91200 -35.08700 1.000 27.13041 481 LEU D C 1
ATOM 1975 O O . LEU D 2 44 ? -1.55300 -9.16500 -35.80600 1.000 31.50674 481 LEU D O 1
ATOM 1980 N N . THR D 2 45 ? -2.98800 -7.68200 -34.84800 1.000 25.60730 482 THR D N 1
ATOM 1981 C CA . THR D 2 45 ? -2.36100 -6.46300 -35.43800 1.000 28.76055 482 THR D CA 1
ATOM 1982 C C . THR D 2 45 ? -1.26900 -5.92400 -34.50100 1.000 30.57801 482 THR D C 1
ATOM 1983 O O . THR D 2 45 ? -0.16300 -5.65500 -34.99400 1.000 33.52062 482 THR D O 1
ATOM 1987 N N . ASP D 2 46 ? -1.56800 -5.73400 -33.21100 1.000 29.61073 483 ASP D N 1
ATOM 1988 C CA . ASP D 2 46 ? -0.71000 -4.91700 -32.30500 1.000 30.70657 483 ASP D CA 1
ATOM 1989 C C . ASP D 2 46 ? -0.03300 -5.80300 -31.25300 1.000 33.11445 483 ASP D C 1
ATOM 1990 O O . ASP D 2 46 ? 0.67300 -5.24200 -30.39000 1.000 32.33020 483 ASP D O 1
ATOM 1995 N N . GLY D 2 47 ? -0.24800 -7.12100 -31.30900 1.000 32.53208 484 GLY D N 1
ATOM 1996 C CA . GLY D 2 47 ? 0.41000 -8.10300 -30.42400 1.000 32.25907 484 GLY D CA 1
ATOM 1997 C C . GLY D 2 47 ? -0.21100 -8.15200 -29.03100 1.000 34.90030 484 GLY D C 1
ATOM 1998 O O . GLY D 2 47 ? 0.28400 -8.94200 -28.19700 1.000 36.98584 484 GLY D O 1
ATOM 1999 N N . GLN D 2 48 ? -1.25800 -7.35900 -28.77100 1.000 31.11613 485 GLN D N 1
ATOM 2000 C CA . GLN D 2 48 ? -1.86100 -7.20800 -27.41600 1.000 32.28809 485 GLN D CA 1
ATOM 2001 C C . GLN D 2 48 ? -3.32000 -7.65000 -27.43400 1.000 27.27184 485 GLN D C 1
ATOM 2002 O O . GLN D 2 48 ? -4.20400 -6.90200 -27.85000 1.000 29.41875 485 GLN D O 1
ATOM 2008 N N . PRO D 2 49 ? -3.62500 -8.86700 -26.93700 1.000 29.13465 486 PRO D N 1
ATOM 2009 C CA . PRO D 2 49 ? -5.01600 -9.29200 -26.77800 1.000 29.62308 486 PRO D CA 1
ATOM 2010 C C . PRO D 2 49 ? -5.81900 -8.30700 -25.91900 1.000 27.27100 486 PRO D C 1
ATOM 2011 O O . PRO D 2 49 ? -5.33500 -7.87800 -24.87200 1.000 28.59769 486 PRO D O 1
ATOM 2015 N N . ARG D 2 50 ? -7.03700 -7.97800 -26.35500 1.000 23.07300 487 ARG D N 1
ATOM 2016 C CA . ARG D 2 50 ? -7.93700 -7.04300 -25.63700 1.000 24.40731 487 ARG D CA 1
ATOM 2017 C C . ARG D 2 50 ? -9.11200 -7.82600 -25.04200 1.000 25.04225 487 ARG D C 1
ATOM 2018 O O . ARG D 2 50 ? -9.50500 -8.87500 -25.60000 1.000 25.30451 487 ARG D O 1
ATOM 2026 N N . THR D 2 51 ? -9.65400 -7.32900 -23.94100 1.000 27.56056 488 THR D N 1
ATOM 2027 C CA . THR D 2 51 ? -10.83800 -7.91700 -23.27100 1.000 30.61789 488 THR D CA 1
ATOM 2028 C C . THR D 2 51 ? -12.09200 -7.57500 -24.07600 1.000 31.40206 488 THR D C 1
ATOM 2029 O O . THR D 2 51 ? -12.08900 -6.56000 -24.81600 1.000 25.37925 488 THR D O 1
ATOM 2033 N N . LEU D 2 52 ? -13.14100 -8.38100 -23.91800 1.000 28.02796 489 LEU D N 1
ATOM 2034 C CA . LEU D 2 52 ? -14.48400 -8.04200 -24.44900 1.000 29.04440 489 LEU D CA 1
ATOM 2035 C C . LEU D 2 52 ? -14.84300 -6.61300 -24.02400 1.000 25.16954 489 LEU D C 1
ATOM 2036 O O . LEU D 2 52 ? -15.37000 -5.86000 -24.85800 1.000 28.23538 489 LEU D O 1
ATOM 2041 N N . ASP D 2 53 ? -14.55600 -6.24300 -22.77300 1.000 28.16989 490 ASP D N 1
ATOM 2042 C CA A ASP D 2 53 ? -14.86500 -4.89600 -22.21500 0.530 31.59923 490 ASP D CA 1
ATOM 2043 C CA B ASP D 2 53 ? -14.87700 -4.90100 -22.22000 0.470 29.95538 490 ASP D CA 1
ATOM 2044 C C . ASP D 2 53 ? -14.17800 -3.80900 -23.04900 1.000 26.50187 490 ASP D C 1
ATOM 2045 O O . ASP D 2 53 ? -14.86000 -2.84200 -23.43800 1.000 26.27948 490 ASP D O 1
ATOM 2054 N N . GLU D 2 54 ? -12.87300 -3.95800 -23.28500 1.000 27.23090 491 GLU D N 1
ATOM 2055 C CA . GLU D 2 54 ? -12.05900 -2.98200 -24.05700 1.000 29.41911 491 GLU D CA 1
ATOM 2056 C C . GLU D 2 54 ? -12.64400 -2.85900 -25.47000 1.000 25.16178 491 GLU D C 1
ATOM 2057 O O . GLU D 2 54 ? -12.82700 -1.72900 -25.97200 1.000 25.53991 491 GLU D O 1
ATOM 2063 N N . ILE D 2 55 ? -12.94700 -3.98700 -26.10400 1.000 25.98240 492 ILE D N 1
ATOM 2064 C CA . ILE D 2 55 ? -13.47900 -3.99200 -27.49300 1.000 23.26810 492 ILE D CA 1
ATOM 2065 C C . ILE D 2 55 ? -14.83900 -3.28000 -27.52300 1.000 21.88042 492 ILE D C 1
ATOM 2066 O O . ILE D 2 55 ? -15.07800 -2.50400 -28.46100 1.000 23.27143 492 ILE D O 1
ATOM 2071 N N . GLY D 2 56 ? -15.72800 -3.55100 -26.56400 1.000 23.08734 493 GLY D N 1
ATOM 2072 C CA . GLY D 2 56 ? -17.02700 -2.85000 -26.47500 1.000 21.81682 493 GLY D CA 1
ATOM 2073 C C . GLY D 2 56 ? -16.83800 -1.34100 -26.39400 1.000 22.30176 493 GLY D C 1
ATOM 2074 O O . GLY D 2 56 ? -17.61400 -0.60300 -27.02200 1.000 25.02948 493 GLY D O 1
ATOM 2075 N N . GLN D 2 57 ? -15.83800 -0.88800 -25.63800 1.000 24.51057 494 GLN D N 1
ATOM 2076 C CA . GLN D 2 57 ? -15.58100 0.56400 -25.43900 1.000 26.15242 494 GLN D CA 1
ATOM 2077 C C . GLN D 2 57 ? -15.15900 1.18100 -26.77700 1.000 24.44135 494 GLN D C 1
ATOM 2078 O O . GLN D 2 57 ? -15.66100 2.27000 -27.12400 1.000 26.07555 494 GLN D O 1
ATOM 2084 N N . VAL D 2 58 ? -14.28300 0.49900 -27.51400 1.000 28.02379 495 VAL D N 1
ATOM 2085 C CA . VAL D 2 58 ? -13.75500 0.99400 -28.82300 1.000 26.74329 495 VAL D CA 1
ATOM 2086 C C . VAL D 2 58 ? -14.91800 1.09100 -29.81900 1.000 26.79361 495 VAL D C 1
ATOM 2087 O O . VAL D 2 58 ? -15.03700 2.10600 -30.52800 1.000 26.03471 495 VAL D O 1
ATOM 2091 N N . TYR D 2 59 ? -15.78000 0.08100 -29.87100 1.000 26.74790 496 TYR D N 1
ATOM 2092 C CA . TYR D 2 59 ? -16.82400 -0.01600 -30.91800 1.000 27.74525 496 TYR D CA 1
ATOM 2093 C C . TYR D 2 59 ? -18.11900 0.69500 -30.49500 1.000 25.84551 496 TYR D C 1
ATOM 2094 O O . TYR D 2 59 ? -18.99600 0.84300 -31.35000 1.000 31.37023 496 TYR D O 1
ATOM 2103 N N . GLY D 2 60 ? -18.24600 1.10300 -29.23100 1.000 27.82145 497 GLY D N 1
ATOM 2104 C CA . GLY D 2 60 ? -19.49400 1.66700 -28.68000 1.000 30.70161 497 GLY D CA 1
ATOM 2105 C C . GLY D 2 60 ? -20.61700 0.64200 -28.72100 1.000 28.08697 497 GLY D C 1
ATOM 2106 O O . GLY D 2 60 ? -21.76600 0.99100 -29.07300 1.000 30.45196 497 GLY D O 1
ATOM 2107 N N . VAL D 2 61 ? -20.28500 -0.59800 -28.37900 1.000 23.21443 498 VAL D N 1
ATOM 2108 C CA . VAL D 2 61 ? -21.20000 -1.77200 -28.45300 1.000 24.63810 498 VAL D CA 1
ATOM 2109 C C . VAL D 2 61 ? -21.15900 -2.46600 -27.09200 1.000 24.07537 498 VAL D C 1
ATOM 2110 O O . VAL D 2 61 ? -20.09600 -2.50500 -26.48000 1.000 26.53648 498 VAL D O 1
ATOM 2114 N N . THR D 2 62 ? -22.28200 -3.01500 -26.63200 1.000 22.90490 499 THR D N 1
ATOM 2115 C CA . THR D 2 62 ? -22.35000 -3.68400 -25.31400 1.000 21.55602 499 THR D CA 1
ATOM 2116 C C . THR D 2 62 ? -21.31900 -4.82000 -25.27600 1.000 24.66552 499 THR D C 1
ATOM 2117 O O . THR D 2 62 ? -21.04700 -5.45800 -26.33100 1.000 23.77629 499 THR D O 1
ATOM 2121 N N . ARG D 2 63 ? -20.77000 -5.08700 -24.10000 1.000 21.64440 500 ARG D N 1
ATOM 2122 C CA . ARG D 2 63 ? -19.88400 -6.24800 -23.85800 1.000 26.46064 500 ARG D CA 1
ATOM 2123 C C . ARG D 2 63 ? -20.63100 -7.51500 -24.30200 1.000 23.80810 500 ARG D C 1
ATOM 2124 O O . ARG D 2 63 ? -19.97600 -8.40900 -24.87600 1.000 25.70047 500 ARG D O 1
ATOM 2132 N N . GLU D 2 64 ? -21.94000 -7.58400 -24.04500 1.000 26.46247 501 GLU D N 1
ATOM 2133 C CA . GLU D 2 64 ? -22.76100 -8.78600 -24.35800 1.000 25.60136 501 GLU D CA 1
ATOM 2134 C C . GLU D 2 64 ? -22.74200 -8.99200 -25.87500 1.000 23.77407 501 GLU D C 1
ATOM 2135 O O . GLU D 2 64 ? -22.53300 -10.14200 -26.31600 1.000 24.91083 501 GLU D O 1
ATOM 2141 N N . ARG D 2 65 ? -22.93400 -7.92800 -26.63900 1.000 23.25339 502 ARG D N 1
ATOM 2142 C CA . ARG D 2 65 ? -22.93300 -8.07400 -28.11700 1.000 24.86976 502 ARG D CA 1
ATOM 2143 C C . ARG D 2 65 ? -21.54400 -8.47800 -28.63100 1.000 25.62610 502 ARG D C 1
ATOM 2144 O O . ARG D 2 65 ? -21.46400 -9.28200 -29.52400 1.000 22.54258 502 ARG D O 1
ATOM 2152 N N . ILE D 2 66 ? -20.49300 -7.89000 -28.09000 1.000 24.17107 503 ILE D N 1
ATOM 2153 C CA . ILE D 2 66 ? -19.12100 -8.32400 -28.47300 1.000 22.42757 503 ILE D CA 1
ATOM 2154 C C . ILE D 2 66 ? -18.97700 -9.81500 -28.14800 1.000 22.41789 503 ILE D C 1
ATOM 2155 O O . ILE D 2 66 ? -18.43900 -10.56800 -28.98600 1.000 24.22704 503 ILE D O 1
ATOM 2160 N N . ARG D 2 67 ? -19.42500 -10.23900 -26.96400 1.000 23.73452 504 ARG D N 1
ATOM 2161 C CA . ARG D 2 67 ? -19.36200 -11.66500 -26.55600 1.000 25.60974 504 ARG D CA 1
ATOM 2162 C C . ARG D 2 67 ? -20.03100 -12.53000 -27.63300 1.000 21.13867 504 ARG D C 1
ATOM 2163 O O . ARG D 2 67 ? -19.42300 -13.54900 -28.04400 1.000 22.17478 504 ARG D O 1
ATOM 2171 N N . GLN D 2 68 ? -21.24100 -12.15100 -28.04200 1.000 24.61019 505 GLN D N 1
ATOM 2172 C CA . GLN D 2 68 ? -22.04200 -12.89400 -29.05000 1.000 22.33512 505 GLN D CA 1
ATOM 2173 C C . GLN D 2 68 ? -21.29700 -12.90200 -30.38600 1.000 23.14153 505 GLN D C 1
ATOM 2174 O O . GLN D 2 68 ? -21.21800 -13.97700 -31.00900 1.000 25.38956 505 GLN D O 1
ATOM 2180 N N . ILE D 2 69 ? -20.71200 -11.76600 -30.79300 1.000 22.88600 506 ILE D N 1
A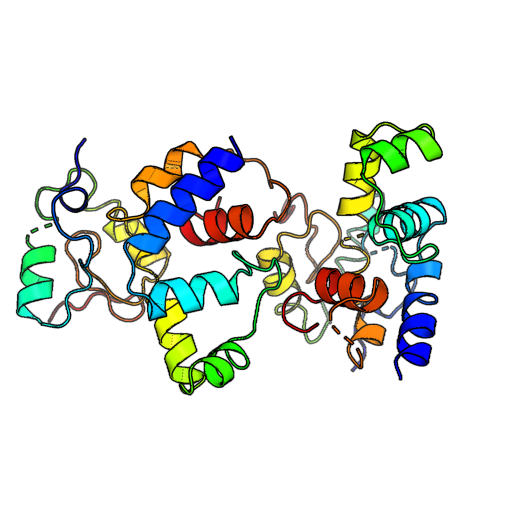TOM 2181 C CA . ILE D 2 69 ? -19.96100 -11.65400 -32.07900 1.000 22.80477 506 ILE D CA 1
ATOM 2182 C C . ILE D 2 69 ? -18.71600 -12.55100 -32.02600 1.000 21.22920 506 ILE D C 1
ATOM 2183 O O . ILE D 2 69 ? -18.40600 -13.22400 -33.02100 1.000 21.72845 506 ILE D O 1
ATOM 2188 N N . GLU D 2 70 ? -18.01300 -12.58500 -30.90700 1.000 21.21277 507 GLU D N 1
ATOM 2189 C CA . GLU D 2 70 ? -16.81100 -13.44700 -30.77200 1.000 22.37157 507 GLU D CA 1
ATOM 2190 C C . GLU D 2 70 ? -17.22500 -14.91400 -30.97800 1.000 22.98528 507 GLU D C 1
ATOM 2191 O O . GLU D 2 70 ? -16.54500 -15.64400 -31.74300 1.000 22.36187 507 GLU D O 1
ATOM 2197 N N . SER D 2 71 ? -18.28600 -15.33000 -30.29000 1.000 22.55276 508 SER D N 1
ATOM 2198 C CA . SER D 2 71 ? -18.76600 -16.73900 -30.28000 1.000 23.92905 508 SER D CA 1
ATOM 2199 C C . SER D 2 71 ? -19.16300 -17.12300 -31.70700 1.000 20.54450 508 SER D C 1
ATOM 2200 O O . SER D 2 71 ? -18.73300 -18.17800 -32.21400 1.000 20.75559 508 SER D O 1
ATOM 2203 N N . LYS D 2 72 ? -19.97300 -16.27700 -32.33500 1.000 21.47194 509 LYS D N 1
ATOM 2204 C CA . LYS D 2 72 ? -20.52500 -16.54400 -33.68400 1.000 20.95347 509 LYS D CA 1
ATOM 2205 C C . LYS D 2 72 ? -19.40500 -16.51100 -34.72200 1.000 20.97254 509 LYS D C 1
ATOM 2206 O O . LYS D 2 72 ? -19.43800 -17.31800 -35.66900 1.000 19.57115 509 LYS D O 1
ATOM 2212 N N . THR D 2 73 ? -18.43500 -15.60700 -34.57700 1.000 22.44208 510 THR D N 1
ATOM 2213 C CA . THR D 2 73 ? -17.37300 -15.43800 -35.59400 1.000 20.78341 510 THR D CA 1
ATOM 2214 C C . THR D 2 73 ? -16.36400 -16.58800 -35.47900 1.000 17.94378 510 THR D C 1
ATOM 2215 O O . THR D 2 73 ? -15.92300 -17.07900 -36.51500 1.000 19.67205 510 THR D O 1
ATOM 2227 N N . SER D 2 75 ? -17.18600 -19.54900 -34.62100 1.000 20.90714 512 SER D N 1
ATOM 2228 C CA . SER D 2 75 ? -17.98300 -20.62300 -35.27500 1.000 20.07166 512 SER D CA 1
ATOM 2229 C C . SER D 2 75 ? -17.80300 -20.53000 -36.80300 1.000 20.25944 512 SER D C 1
ATOM 2230 O O . SER D 2 75 ? -17.49300 -21.55300 -37.44300 1.000 19.41699 512 SER D O 1
ATOM 2233 N N . LYS D 2 76 ? -17.91500 -19.33900 -37.38700 1.000 19.78254 513 LYS D N 1
ATOM 2234 C CA . LYS D 2 76 ? -17.71200 -19.16300 -38.85300 1.000 18.72458 513 LYS D CA 1
ATOM 2235 C C . LYS D 2 76 ? -16.28000 -19.56900 -39.24900 1.000 20.47745 513 LYS D C 1
ATOM 2236 O O . LYS D 2 76 ? -16.08900 -20.15300 -40.35100 1.000 20.94056 513 LYS D O 1
ATOM 2242 N N . LEU D 2 77 ? -15.28300 -19.24700 -38.42600 1.000 19.06301 514 LEU D N 1
ATOM 2243 C CA . LEU D 2 77 ? -13.86800 -19.54300 -38.76200 1.000 19.96001 514 LEU D CA 1
ATOM 2244 C C . LEU D 2 77 ? -13.58800 -21.04300 -38.66000 1.000 23.66743 514 LEU D C 1
ATOM 2245 O O . LEU D 2 77 ? -12.69100 -21.51400 -39.37300 1.000 23.81090 514 LEU D O 1
ATOM 2250 N N . ARG D 2 78 ? -14.32600 -21.77900 -37.82000 1.000 22.39886 515 ARG D N 1
ATOM 2251 C CA . ARG D 2 78 ? -14.15500 -23.25000 -37.69700 1.000 23.25182 515 ARG D CA 1
ATOM 2252 C C . ARG D 2 78 ? -14.85300 -23.95800 -38.86000 1.000 24.59342 515 ARG D C 1
ATOM 2253 O O . ARG D 2 78 ? -14.50300 -25.11200 -39.16800 1.000 25.96930 515 ARG D O 1
ATOM 2261 N N . HIS D 2 79 ? -15.83900 -23.31000 -39.46400 1.000 20.84923 516 HIS D N 1
ATOM 2262 C CA . HIS D 2 79 ? -16.65000 -23.90800 -40.54500 1.000 21.00370 516 HIS D CA 1
ATOM 2263 C C . HIS D 2 79 ? -15.74000 -24.22700 -41.72600 1.000 23.43012 516 HIS D C 1
ATOM 2264 O O . HIS D 2 79 ? -14.89900 -23.41800 -42.12100 1.000 24.02469 516 HIS D O 1
ATOM 2271 N N . PRO D 2 80 ? -15.86200 -25.42700 -42.33300 1.000 24.00014 517 PRO D N 1
ATOM 2272 C CA . PRO D 2 80 ? -14.97600 -25.81100 -43.43100 1.000 23.73776 517 PRO D CA 1
ATOM 2273 C C . PRO D 2 80 ? -15.01700 -24.84600 -44.62500 1.000 24.29340 517 PRO D C 1
ATOM 2274 O O . PRO D 2 80 ? -14.05000 -24.79300 -45.36400 1.000 28.92650 517 PRO D O 1
ATOM 2278 N N . SER D 2 81 ? -16.10400 -24.09100 -44.79000 1.000 23.18413 518 SER D N 1
ATOM 2279 C CA . SER D 2 81 ? -16.23600 -23.02700 -45.81900 1.000 26.47103 518 SER D CA 1
ATOM 2280 C C . SER D 2 81 ? -15.10800 -22.00300 -45.66900 1.000 28.54066 518 SER D C 1
ATOM 2281 O O . SER D 2 81 ? -14.76700 -21.37100 -46.67500 1.000 31.09474 518 SER D O 1
ATOM 2284 N N . ARG D 2 82 ? -14.56200 -21.83300 -44.46200 1.000 25.44664 519 ARG D N 1
ATOM 2285 C CA . ARG D 2 82 ? -13.48300 -20.84000 -44.21000 1.000 27.86908 519 ARG D CA 1
ATOM 2286 C C . ARG D 2 82 ? -12.19900 -21.52400 -43.73700 1.000 28.39577 519 ARG D C 1
ATOM 2287 O O . ARG D 2 82 ? -11.11600 -20.94600 -43.97900 1.000 33.46110 519 ARG D O 1
ATOM 2295 N N . SER D 2 83 ? -12.29000 -22.67200 -43.06000 1.000 27.58375 520 SER D N 1
ATOM 2296 C CA . SER D 2 83 ? -11.16300 -23.27300 -42.29900 1.000 31.72583 520 SER D CA 1
ATOM 2297 C C . SER D 2 83 ? -10.30000 -24.16000 -43.20700 1.000 34.64496 520 SER D C 1
ATOM 2298 O O . SER D 2 83 ? -9.13700 -24.37700 -42.86900 1.000 35.02109 520 SER D O 1
ATOM 2301 N N . GLN D 2 84 ? -10.85300 -24.68900 -44.30000 1.000 33.53029 521 GLN D N 1
ATOM 2302 C CA . GLN D 2 84 ? -10.19100 -25.76900 -45.08200 1.000 41.96964 521 GLN D CA 1
ATOM 2303 C C . GLN D 2 84 ? -8.76900 -25.31200 -45.43600 1.000 40.34543 521 GLN D C 1
ATOM 2304 O O . GLN D 2 84 ? -7.82500 -26.10200 -45.24700 1.000 38.48272 521 GLN D O 1
ATOM 2310 N N . VAL D 2 85 ? -8.63000 -24.06500 -45.89400 1.000 44.65340 522 VAL D N 1
ATOM 2311 C CA . VAL D 2 85 ? -7.38500 -23.51900 -46.51500 1.000 41.76001 522 VAL D CA 1
ATOM 2312 C C . VAL D 2 85 ? -6.27200 -23.41800 -45.45800 1.000 43.48388 522 VAL D C 1
ATOM 2313 O O . VAL D 2 85 ? -5.10000 -23.32700 -45.85700 1.000 47.27372 522 VAL D O 1
ATOM 2317 N N . LEU D 2 86 ? -6.60900 -23.45300 -44.16400 1.000 42.06661 523 LEU D N 1
ATOM 2318 C CA . LEU D 2 86 ? -5.63700 -23.26900 -43.04700 1.000 39.56220 523 LEU D CA 1
ATOM 2319 C C . LEU D 2 86 ? -5.08400 -24.61900 -42.56600 1.000 43.71271 523 LEU D C 1
ATOM 2320 O O . LEU D 2 86 ? -4.19300 -24.60200 -41.68900 1.000 51.21784 523 LEU D O 1
ATOM 2325 N N . ARG D 2 87 ? -5.59100 -25.74000 -43.09400 1.000 41.51408 524 ARG D N 1
ATOM 2326 C CA . ARG D 2 87 ? -5.30900 -27.10800 -42.57000 1.000 48.81607 524 ARG D CA 1
ATOM 2327 C C . ARG D 2 87 ? -3.81800 -27.42400 -42.73800 1.000 46.42176 524 ARG D C 1
ATOM 2328 O O . ARG D 2 87 ? -3.24100 -28.05100 -41.83300 1.000 48.87776 524 ARG D O 1
ATOM 2336 N N . ASP D 2 88 ? -3.22400 -26.98400 -43.85100 1.000 45.82168 525 ASP D N 1
ATOM 2337 C CA . ASP D 2 88 ? -1.81000 -27.25500 -44.22400 1.000 53.55832 525 ASP D CA 1
ATOM 2338 C C . ASP D 2 88 ? -0.88300 -26.88500 -43.05600 1.000 53.29890 525 ASP D C 1
ATOM 2339 O O . ASP D 2 88 ? 0.15800 -27.55500 -42.90000 1.000 58.77191 525 ASP D O 1
ATOM 2344 N N . TYR D 2 89 ? -1.25300 -25.87600 -42.25800 1.000 52.06829 526 TYR D N 1
ATOM 2345 C CA . TYR D 2 89 ? -0.32400 -25.05200 -41.43900 1.000 49.38638 526 TYR D CA 1
ATOM 2346 C C . TYR D 2 89 ? -0.14400 -25.65200 -40.03800 1.000 54.83766 526 TYR D C 1
ATOM 2347 O O . TYR D 2 89 ? 0.78400 -25.21300 -39.33100 1.000 56.14237 526 TYR D O 1
ATOM 2356 N N . LEU D 2 90 ? -0.98400 -26.61300 -39.64200 1.000 51.40095 527 LEU D N 1
ATOM 2357 C CA . LEU D 2 90 ? -0.87500 -27.29000 -38.32000 1.000 60.00033 527 LEU D CA 1
ATOM 2358 C C . LEU D 2 90 ? 0.01500 -28.52900 -38.45200 1.000 68.89585 527 LEU D C 1
ATOM 2359 O O . LEU D 2 90 ? -0.32900 -29.42300 -39.24800 1.000 82.97098 527 LEU D O 1
ATOM 2364 N N . ASP D 2 91 ? 1.12500 -28.55700 -37.70800 1.000 68.10781 528 ASP D N 1
ATOM 2365 C CA . ASP D 2 91 ? 1.80100 -29.79800 -37.24600 1.000 67.03109 528 ASP D CA 1
ATOM 2366 C C . ASP D 2 91 ? 1.44600 -30.02200 -35.77100 1.000 65.82622 528 ASP D C 1
ATOM 2367 O O . ASP D 2 91 ? 0.73700 -29.16500 -35.19500 1.000 69.72548 528 ASP D O 1
ATOM 2372 N N . GLY D 2 92 ? 1.91800 -31.12900 -35.19100 1.000 61.77459 5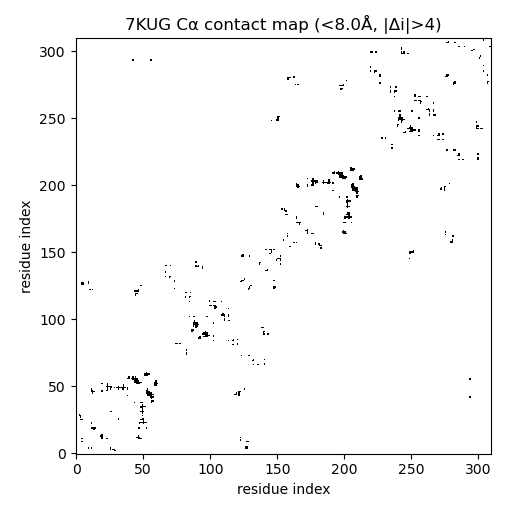29 GLY D N 1
ATOM 2373 C CA . GLY D 2 92 ? 1.54700 -31.58100 -33.83600 1.000 64.43004 529 GLY D CA 1
ATOM 2374 C C . GLY D 2 92 ? 2.49100 -31.04600 -32.77200 1.000 59.49338 529 GLY D C 1
ATOM 2375 O O . GLY D 2 92 ? 2.57000 -31.66800 -31.69300 1.000 60.85187 529 GLY D O 1
ATOM 2376 N N . SER D 2 93 ? 3.17100 -29.92900 -33.05500 1.000 60.54523 530 SER D N 1
ATOM 2377 C CA . SER D 2 93 ? 4.07100 -29.21100 -32.11300 1.000 58.70844 530 SER D CA 1
ATOM 2378 C C . SER D 2 93 ? 3.33300 -28.01600 -31.49200 1.000 54.07845 530 SER D C 1
ATOM 2379 O O . SER D 2 93 ? 2.36300 -27.53000 -32.10800 1.000 53.70434 530 SER D O 1
ATOM 2382 N N . SER D 2 94 ? 3.78200 -27.56000 -30.31800 1.000 50.45159 531 SER D N 1
ATOM 2383 C CA . SER D 2 94 ? 3.10200 -26.52600 -29.49100 1.000 53.61689 531 SER D CA 1
ATOM 2384 C C . SER D 2 94 ? 3.25500 -25.13500 -30.12400 1.000 54.79656 531 SER D C 1
ATOM 2385 O O . SER D 2 94 ? 2.54400 -24.20600 -29.68700 1.000 53.73505 531 SER D O 1
ATOM 2388 N N . GLY D 2 95 ? 4.13200 -24.99500 -31.12500 1.000 52.46835 532 GLY D N 1
ATOM 2389 C CA . GLY D 2 95 ? 4.48600 -23.69300 -31.72600 1.000 58.91789 532 GLY D CA 1
ATOM 2390 C C . GLY D 2 95 ? 5.14800 -22.78600 -30.70300 1.000 63.31865 532 GLY D C 1
ATOM 2391 O O . GLY D 2 95 ? 5.89600 -23.31000 -29.85500 1.000 66.84721 532 GLY D O 1
ATOM 2392 N N . SER D 2 96 ? 4.88200 -21.47600 -30.75700 1.000 57.13155 533 SER D N 1
ATOM 2393 C CA . SER D 2 96 ? 5.62700 -20.44600 -29.98400 1.000 56.17215 533 SER D CA 1
ATOM 2394 C C . SER D 2 96 ? 4.67400 -19.41400 -29.36400 1.000 52.98552 533 SER D C 1
ATOM 2395 O O . SER D 2 96 ? 5.17300 -18.42500 -28.79700 1.000 56.90798 533 SER D O 1
ATOM 2398 N N . GLY D 2 97 ? 3.36000 -19.64300 -29.44800 1.000 52.72252 534 GLY D N 1
ATOM 2399 C CA . GLY D 2 97 ? 2.33800 -18.85100 -28.73700 1.000 48.15220 534 GLY D CA 1
ATOM 2400 C C . GLY D 2 97 ? 2.20100 -17.44000 -29.29100 1.000 46.47762 534 GLY D C 1
ATOM 2401 O O . GLY D 2 97 ? 1.78700 -16.55000 -28.52400 1.000 46.10069 534 GLY D O 1
ATOM 2402 N N . THR D 2 98 ? 2.50400 -17.23500 -30.57700 1.000 45.51967 535 THR D N 1
ATOM 2403 C CA . THR D 2 98 ? 2.14900 -15.99400 -31.32000 1.000 39.55049 535 THR D CA 1
ATOM 2404 C C . THR D 2 98 ? 0.62900 -15.88300 -31.40900 1.000 40.92245 535 THR D C 1
ATOM 2405 O O . THR D 2 98 ? -0.07700 -16.88800 -31.34000 1.000 37.31108 535 THR D O 1
ATOM 2409 N N . PRO D 2 99 ? 0.07800 -14.66000 -31.58000 1.000 37.46628 536 PRO D N 1
ATOM 2410 C CA . PRO D 2 99 ? -1.35000 -14.48100 -31.86200 1.000 32.40830 536 PRO D CA 1
ATOM 2411 C C . PRO D 2 99 ? -1.84900 -15.40000 -32.98500 1.000 30.14505 536 PRO D C 1
ATOM 2412 O O . PRO D 2 99 ? -2.92400 -15.95200 -32.84800 1.000 32.12463 536 PRO D O 1
ATOM 2416 N N . GLU D 2 100 ? -1.05600 -15.54400 -34.05200 1.000 30.49538 537 GLU D N 1
ATOM 2417 C CA . GLU D 2 100 ? -1.40500 -16.35300 -35.24800 1.000 31.58735 537 GLU D CA 1
ATOM 2418 C C . GLU D 2 100 ? -1.57200 -17.81500 -34.82500 1.000 37.00259 537 GLU D C 1
ATOM 2419 O O . GLU D 2 100 ? -2.60400 -18.43800 -35.18000 1.000 33.43467 537 GLU D O 1
ATOM 2425 N N . GLU D 2 101 ? -0.58500 -18.33900 -34.09800 1.000 32.11991 538 GLU D N 1
ATOM 2426 C CA . GLU D 2 101 ? -0.57000 -19.75300 -33.64800 1.000 37.72808 538 GLU D CA 1
ATOM 2427 C C . GLU D 2 101 ? -1.73200 -19.98200 -32.67500 1.000 34.86135 538 GLU D C 1
ATOM 2428 O O . GLU D 2 101 ? -2.36400 -21.04100 -32.78300 1.000 39.27011 538 GLU D O 1
ATOM 2434 N N . ARG D 2 102 ? -2.02100 -19.01800 -31.80900 1.000 35.31893 539 ARG D N 1
ATOM 2435 C CA . ARG D 2 102 ? -3.16300 -19.12900 -30.86500 1.000 34.74856 539 ARG D CA 1
ATOM 2436 C C . ARG D 2 102 ? -4.47900 -19.14900 -31.65300 1.000 36.83654 539 ARG D C 1
ATOM 2437 O O . ARG D 2 102 ? -5.33600 -19.94500 -31.34800 1.000 31.31954 539 ARG D O 1
ATOM 2445 N N . LEU D 2 103 ? -4.63200 -18.27900 -32.63900 1.000 37.03883 540 LEU D N 1
ATOM 2446 C CA . LEU D 2 103 ? -5.90000 -18.31300 -33.39700 1.000 33.53559 540 LEU D CA 1
ATOM 2447 C C . LEU D 2 103 ? -6.01600 -19.64600 -34.14400 1.000 36.26621 540 LEU D C 1
ATOM 2448 O O . LEU D 2 103 ? -7.08700 -20.20700 -34.17800 1.000 38.40380 540 LEU D O 1
ATOM 2453 N N . LEU D 2 104 ? -4.92700 -20.12100 -34.71500 1.000 32.83292 541 LEU D N 1
ATOM 2454 C CA . LEU D 2 104 ? -4.90600 -21.35100 -35.54400 1.000 37.66787 541 LEU D CA 1
ATOM 2455 C C . LEU D 2 104 ? -5.37700 -22.53800 -34.69600 1.000 46.83743 541 LEU D C 1
ATOM 2456 O O . LEU D 2 104 ? -6.03400 -23.43800 -35.26300 1.000 47.36425 541 LEU D O 1
ATOM 2461 N N . ARG D 2 105 ? -5.08100 -22.51900 -33.39100 1.000 34.54293 542 ARG D N 1
ATOM 2462 C CA . ARG D 2 105 ? -5.40300 -23.62000 -32.44200 1.000 42.94985 542 ARG D CA 1
ATOM 2463 C C . ARG D 2 105 ? -6.82700 -23.45500 -31.90300 1.000 45.66515 542 ARG D C 1
ATOM 2464 O O . ARG D 2 105 ? -7.42600 -24.47800 -31.53800 1.000 46.09894 542 ARG D O 1
ATOM 2472 N N . ALA D 2 106 ? -7.34800 -22.22500 -31.84700 1.000 44.70788 543 ALA D N 1
ATOM 2473 C CA . ALA D 2 106 ? -8.75800 -21.94100 -31.49000 1.000 41.69565 543 ALA D CA 1
ATOM 2474 C C . ALA D 2 106 ? -9.66700 -22.47100 -32.60200 1.000 43.06668 543 ALA D C 1
ATOM 2475 O O . ALA D 2 106 ? -10.80700 -22.87800 -32.30200 1.000 47.03438 543 ALA D O 1
ATOM 2477 N N . ILE D 2 107 ? -9.16800 -22.47900 -33.83900 1.000 40.49002 544 ILE D N 1
ATOM 2478 C CA . ILE D 2 107 ? -9.93700 -22.89200 -35.04700 1.000 43.22175 544 ILE D CA 1
ATOM 2479 C C . ILE D 2 107 ? -9.95500 -24.42400 -35.11400 1.000 53.08890 544 ILE D C 1
ATOM 2480 O O . ILE D 2 107 ? -11.01000 -24.97800 -35.47000 1.000 55.56980 544 ILE D O 1
ATOM 2485 N N . PHE D 2 108 ? -8.84500 -25.08300 -34.76300 1.000 49.43932 545 PHE D N 1
ATOM 2486 C CA . PHE D 2 108 ? -8.61400 -26.52800 -35.03600 1.000 52.38261 545 PHE D CA 1
ATOM 2487 C C . PHE D 2 108 ? -8.45800 -27.32800 -33.73500 1.000 57.55494 545 PHE D C 1
ATOM 2488 O O . PHE D 2 108 ? -8.50800 -28.56700 -33.81200 1.000 61.09814 545 PHE D O 1
ATOM 2496 N N . GLY D 2 109 ? -8.01600 -26.71500 -32.64200 1.000 54.07075 546 GLY D N 1
ATOM 2497 C CA . GLY D 2 109 ? -7.63800 -27.50500 -31.45600 1.000 63.35932 546 GLY D CA 1
ATOM 2498 C C . GLY D 2 109 ? -6.29100 -28.19900 -31.69200 1.000 76.39613 546 GLY D C 1
ATOM 2499 O O . GLY D 2 109 ? -5.28800 -27.48700 -31.91400 1.000 76.32873 546 GLY D O 1
ATOM 2500 N N . GLU D 2 110 ? -6.02700 -29.49000 -31.36700 1.000 97.52338 547 GLU D N 1
ATOM 2501 C CA . GLU D 2 110 ? -4.73500 -30.11600 -31.77800 1.000 102.73912 547 GLU D CA 1
ATOM 2502 C C . GLU D 2 110 ? -4.49700 -29.83000 -33.26200 1.000 97.36375 547 GLU D C 1
ATOM 2503 O O . GLU D 2 110 ? -3.42200 -30.18900 -33.74700 1.000 93.70797 547 GLU D O 1
#

InterPro domains:
  IPR003482 Transcription factor WhiB [MF_01479] (1-82)
  IPR003482 Transcription factor WhiB [PTHR38839] (2-90)
  IPR017956 AT hook, DNA-binding motif [PF02178] (80-91)
  IPR034768 WhiB-like iron-sulfur binding domain [PF02467] (20-68)
  IPR034768 WhiB-like iron-sulfur binding domain [PS51674] (19-76)

Foldseek 3Di:
DDFPCVPDDVCLVDPDPVVVQVVLVCPPGPCLVVQLVVLLVVQPCFGATSSFTGHSSDTPPD/DVVVLLVLVVVLLVVDDPLLSVLLCQQLVSPNQDHDQLVRSCVVVVHDSVVSVVSPVVNCVCLPCVRPVVNLVHPDGSSVVVVCVNVPPSD/DCFPCVDDDVCLVDPDPVVVQVVLCCPPGPCLVVQLVVCLVVQPCFGATSSFTGHSSDTPPD/DVVVLLVLVVVLLVVDDPLLSVLLCQQLVSPNQDHDQLVRSCVVVVHDSVVSVVSPVVNCVCLPCVRVVSNPVPDDPDQPDSGSSSVVNCVNPPD

Sequence (310 aa):
PVLPCHVGDPDWFADTPAGLEEVAKTCVSCPIRRQQCLAAALQRAEPWGVWGGEIFDQGSSIVSHSFTLLQDQLQSSVLDTLSEREAGVVRLRFGLTDGQPRTLDEIGQVYGVTRERIRQIESKTSKLRHPSRSQVLRDYSGTPEERLLRAIFGEKAPVLPCHVGDPDWFADTPAGLEVAKTCVSCPIRRRQQCLAAALQRAEPWGVWGGEIFDQGSSIVSHSFTLLQDQLQSVLDTLSEREAGVVRLRFGLTDGQPRTLDDEIGQVYGVTRERIRQIESKTSKLRHPSRSQVLRDYLDGSSGSGTPEERLLRAIFGE

B-factor: mean 32.25, std 12.21, range [15.38, 105.7]

Secondary structure (DSSP, 8-state):
---GGGSS------SSHHHHHHHH--TT-TTHHHHHHHHHHHT--SSEETTEEEETTEE---/-HHHHHHHHHHHHTTS-HHHHHHHHHHHTTTTS----HHHHHHHHT--HHHHHHHHHH--TTTSHHHHGGGTT---SHHHHHHHHHHGGG-/---GGGSS------SSHHHHHHHH--TT-TTHHHHHHHHHHTT--SSEETTEEEETTEE---/-HHHHHHHHHHHHHTS-HHHHHHHHHHHTTTTS----HHHHHHHHT--HHHHHHHHHH--TTTSHHHHGGGGGG--SS-----HHHHHHHHHH--

Nearest PDB structures (foldseek):
  7kug-assembly2_C  TM=1.013E+00  e=4.368E-11  Mycobacterium tuberculosis H37Rv
  7kuf-assembly1_A  TM=9.858E-01  e=6.627E-10  Mycobacterium tuberculosis
  7kim-assembly1_Z  TM=9.345E-01  e=4.802E-08  Mycobacterium tuberculosis
  7kif-assembly1_Z  TM=9.293E-01  e=2.455E-07  Mycobacterium tuberculosis
  7kug-assembly1_B  TM=1.011E+00  e=2.983E-13  Mycobacterium tuberculosis